Protein AF-A0A2D4EQU7-F1 (afdb_monomer)

Secondary structure (DSSP, 8-state):
-HHHHHHHHHHHHSS-SS--GGGS-SEEE-TTS-EEE--HHHHHHHHHHHHHHHHHHT--S----GGGSPPHHHHHHHHHHT----TT-SEEEESSGGG--HHHHHHHHT-SSEEEE---TT----GGGT---GGGTS--S------EEEEEEHHHHHHHHHHHHHHH---S---EEESS---SS-TT--SPPPPP-SSHHHHHHHHHHHHSSSS------------PPPP-

Solvent-accessible surface area (backbone atoms only — not comparable to full-atom values): 14237 Å² total; per-residue (Å²): 109,72,60,29,54,48,21,47,47,39,42,30,15,34,67,62,94,66,86,50,69,87,32,42,61,66,60,44,66,48,100,86,67,46,81,39,76,55,50,73,72,55,39,52,52,37,41,54,53,33,52,53,43,54,57,51,32,71,50,95,62,95,71,89,53,73,86,38,56,72,46,75,54,49,52,51,34,52,48,41,73,65,62,70,83,62,74,92,38,72,61,48,81,38,71,55,34,15,49,37,22,42,23,56,47,50,48,62,72,71,44,90,42,47,76,46,79,38,67,49,76,88,70,62,78,44,53,90,66,44,20,41,63,39,71,82,74,57,91,71,95,77,88,84,83,86,40,71,37,90,86,46,3,50,58,48,20,50,55,53,34,48,49,37,28,77,77,66,67,45,77,93,64,68,47,36,34,36,94,48,88,53,81,82,80,76,74,86,78,77,82,91,80,86,85,89,62,96,42,71,65,53,45,52,53,51,50,47,64,51,40,71,48,101,68,58,54,91,82,82,90,86,76,86,85,73,85,67,81,77,81,127

Foldseek 3Di:
DVQLVQLLLQLLLALDLARDLVSGDQWDQDPVRDTDGQDPVNSVVSRVVSVVLLVLLPDPDDDPDPSSDQDPSSVLSVVLNVLDEPQVDQEDEAEQLQQHGNSVVSSRVSYPHHYHYYHDLVPHDNVVSRRHRCVVPPDDPDDDDDQEDPPFAAVVQVVVQVCCCPVVVPDPRRRHYDHDDDDDPPPPDDDDDDDDDPDPVVVVVVQCVQQVDPDGDDDDDDDDDDPDPDDD

Nearest PDB structures (foldseek):
  4n0o-assembly3_E  TM=4.593E-01  e=1.002E+00  Equine arteritis virus Bucyrus

Organism: Micrurus corallinus (NCBI:txid54390)

Sequence (232 aa):
AKTVVQTLTAFFASADVVITMEHTPTWCKNNRGQNVLVEECEKHIIVEEAKQIWSKMKTLGPTQEMAHRMTHDGYLKLWQLQKPSLSKYDAILVDEAQDCTPAVMDIVLSQTCGVILVGDPHQQIYTFRGAVNSLMNVPHSRIFYLTQSFRFGSEIAYVGATLLDVCKKVRNKILVGNNQESDVSGVGVEGKVARLCRTNQTVFEDAVNVTGGDSPAKIHLLGVSVRRPRKG

InterPro domains:
  IPR000212 UvrD-like helicase [PTHR11070] (1-208)
  IPR014016 UvrD-like helicase, ATP-binding domain [PF00580] (82-137)
  IPR027417 P-loop containing nucleoside triphosphate hydrolase [G3DSA:3.40.50.300] (34-144)
  IPR027417 P-loop containing nucleoside triphosphate hydrolase [SSF52540] (70-172)

Mean predicted aligned error: 8.12 Å

Structure (mmCIF, N/CA/C/O backbone):
data_AF-A0A2D4EQU7-F1
#
_entry.id   AF-A0A2D4EQU7-F1
#
loop_
_atom_site.group_PDB
_atom_site.id
_atom_site.type_symbol
_atom_site.label_atom_id
_atom_site.label_alt_id
_atom_site.label_comp_id
_atom_site.label_asym_id
_atom_site.label_entity_id
_atom_site.label_seq_id
_atom_site.pdbx_PDB_ins_code
_atom_site.Cartn_x
_atom_site.Cartn_y
_atom_site.Cartn_z
_atom_site.occupancy
_atom_site.B_iso_or_equiv
_atom_site.auth_seq_id
_atom_site.auth_comp_id
_atom_site.auth_asym_id
_atom_site.auth_atom_id
_atom_site.pdbx_PDB_model_num
ATOM 1 N N . ALA A 1 1 ? 4.685 6.401 23.586 1.00 62.56 1 ALA A N 1
ATOM 2 C CA . ALA A 1 1 ? 4.559 7.338 22.437 1.00 62.56 1 ALA A CA 1
ATOM 3 C C . ALA A 1 1 ? 4.701 6.667 21.061 1.00 62.56 1 ALA A C 1
ATOM 5 O O . ALA A 1 1 ? 3.720 6.621 20.330 1.00 62.56 1 ALA A O 1
ATOM 6 N N . LYS A 1 2 ? 5.873 6.134 20.664 1.00 84.00 2 LYS A N 1
ATOM 7 C CA . LYS A 1 2 ? 6.053 5.561 19.308 1.00 84.00 2 LYS A CA 1
ATOM 8 C C . LYS A 1 2 ? 5.155 4.342 19.035 1.00 84.00 2 LYS A C 1
ATOM 10 O O . LYS A 1 2 ? 4.572 4.253 17.961 1.00 84.00 2 LYS A O 1
ATOM 15 N N . THR A 1 3 ? 5.029 3.447 20.010 1.00 89.31 3 THR A N 1
ATOM 16 C CA . THR A 1 3 ? 4.186 2.242 19.946 1.00 89.31 3 THR A CA 1
ATOM 17 C C . THR A 1 3 ? 2.699 2.578 19.834 1.00 89.31 3 THR A C 1
ATOM 19 O O . THR A 1 3 ? 1.992 1.971 19.037 1.00 89.31 3 THR A O 1
ATOM 22 N N . VAL A 1 4 ? 2.240 3.616 20.537 1.00 91.62 4 VAL A N 1
ATOM 23 C CA . VAL A 1 4 ? 0.862 4.131 20.452 1.00 91.62 4 VAL A CA 1
ATOM 24 C C . VAL A 1 4 ? 0.548 4.666 19.054 1.00 91.62 4 VAL A C 1
ATOM 26 O O . VAL A 1 4 ? -0.473 4.312 18.475 1.00 91.62 4 VAL A O 1
ATOM 29 N N . VAL A 1 5 ? 1.451 5.453 18.457 1.00 90.12 5 VAL A N 1
ATOM 30 C CA . VAL A 1 5 ? 1.279 5.947 17.077 1.00 90.12 5 VAL A CA 1
ATOM 31 C C . VAL A 1 5 ? 1.256 4.794 16.070 1.00 90.12 5 VAL A C 1
ATOM 33 O O . VAL A 1 5 ? 0.445 4.807 15.146 1.00 90.12 5 VAL A O 1
ATOM 36 N N . GLN A 1 6 ? 2.112 3.783 16.249 1.00 91.00 6 GLN A N 1
ATOM 37 C CA . GLN A 1 6 ? 2.088 2.573 15.418 1.00 91.00 6 GLN A CA 1
ATOM 38 C C . GLN A 1 6 ? 0.761 1.820 15.558 1.00 91.00 6 GLN A C 1
ATOM 40 O O . GLN A 1 6 ? 0.196 1.418 14.548 1.00 91.00 6 GLN A O 1
ATOM 45 N N . THR A 1 7 ? 0.237 1.719 16.780 1.00 94.69 7 THR A N 1
ATOM 46 C CA . THR A 1 7 ? -1.051 1.074 17.074 1.00 94.69 7 THR A CA 1
ATOM 47 C C . THR A 1 7 ? -2.211 1.812 16.408 1.00 94.69 7 THR A C 1
ATOM 49 O O . THR A 1 7 ? -3.039 1.195 15.746 1.00 94.69 7 THR A O 1
ATOM 52 N N . LEU A 1 8 ? -2.234 3.147 16.490 1.00 95.12 8 LEU A N 1
ATOM 53 C CA . LEU A 1 8 ? -3.216 3.971 15.779 1.00 95.12 8 LEU A CA 1
ATOM 54 C C . LEU A 1 8 ? -3.101 3.819 14.261 1.00 95.12 8 LEU A C 1
ATOM 56 O O . LEU A 1 8 ? -4.112 3.685 13.588 1.00 95.12 8 LEU A O 1
ATOM 60 N N . THR A 1 9 ? -1.880 3.792 13.723 1.00 93.56 9 THR A N 1
ATOM 61 C CA . THR A 1 9 ? -1.652 3.610 12.280 1.00 93.56 9 THR A CA 1
ATOM 62 C C . THR A 1 9 ? -2.161 2.246 11.808 1.00 93.56 9 THR A C 1
ATOM 64 O O . THR A 1 9 ? -2.840 2.170 10.788 1.00 93.56 9 THR A O 1
ATOM 67 N N . ALA A 1 10 ? -1.887 1.181 12.569 1.00 94.38 10 ALA A N 1
ATOM 68 C CA . ALA A 1 10 ? -2.397 -0.156 12.283 1.00 94.38 10 ALA A CA 1
ATOM 69 C C . ALA A 1 10 ? -3.932 -0.191 12.328 1.00 94.38 10 ALA A C 1
ATOM 71 O O . ALA A 1 10 ? -4.557 -0.732 11.421 1.00 94.38 10 ALA A O 1
ATOM 72 N N . PHE A 1 11 ? -4.543 0.448 13.330 1.00 96.81 11 PHE A N 1
ATOM 73 C CA . PHE A 1 11 ? -5.999 0.566 13.432 1.00 96.81 11 PHE A CA 1
ATOM 74 C C . PHE A 1 11 ? -6.620 1.376 12.287 1.00 96.81 11 PHE A C 1
ATOM 76 O O . PHE A 1 11 ? -7.666 1.006 11.762 1.00 96.81 11 PHE A O 1
ATOM 83 N N . PHE A 1 12 ? -5.989 2.471 11.859 1.00 96.19 12 PHE A N 1
ATOM 84 C CA . PHE A 1 12 ? -6.489 3.267 10.736 1.00 96.19 12 PHE A CA 1
ATOM 85 C C . PHE A 1 12 ? -6.450 2.496 9.415 1.00 96.19 12 PHE A C 1
ATOM 87 O O . PHE A 1 12 ? -7.299 2.717 8.555 1.00 96.19 12 PHE A O 1
ATOM 94 N N . ALA A 1 13 ? -5.493 1.580 9.261 1.00 94.69 13 ALA A N 1
ATOM 95 C CA . ALA A 1 13 ? -5.393 0.721 8.091 1.00 94.69 13 ALA A CA 1
ATOM 96 C C . ALA A 1 13 ? -6.311 -0.515 8.156 1.00 94.69 13 ALA A C 1
ATOM 98 O O . ALA A 1 13 ? -6.641 -1.059 7.106 1.00 94.69 13 ALA A O 1
ATOM 99 N N . SER A 1 14 ? -6.728 -0.976 9.339 1.00 95.62 14 SER A N 1
ATOM 100 C CA . SER A 1 14 ? -7.503 -2.216 9.501 1.00 95.62 14 SER A CA 1
ATOM 101 C C . SER A 1 14 ? -8.996 -2.047 9.183 1.00 95.62 14 SER A C 1
ATOM 103 O O . SER A 1 14 ? -9.522 -0.934 9.168 1.00 95.62 14 SER A O 1
ATOM 105 N N . ALA A 1 15 ? -9.709 -3.158 8.976 1.00 95.06 15 ALA A N 1
ATOM 106 C CA . ALA A 1 15 ? -11.174 -3.168 8.867 1.00 95.06 15 ALA A CA 1
ATOM 107 C C . ALA A 1 15 ? -11.880 -3.110 10.244 1.00 95.06 15 ALA A C 1
ATOM 109 O O . ALA A 1 15 ? -13.092 -2.912 10.322 1.00 95.06 15 ALA A O 1
ATOM 110 N N . ASP A 1 16 ? -11.128 -3.234 11.344 1.00 97.00 16 ASP A N 1
ATOM 111 C CA . ASP A 1 16 ? -11.674 -3.428 12.690 1.00 97.00 16 ASP A CA 1
ATOM 112 C C . ASP A 1 16 ? -12.440 -2.207 13.203 1.00 97.00 16 ASP A C 1
ATOM 114 O O . ASP A 1 16 ? -12.027 -1.063 13.029 1.00 97.00 16 ASP A O 1
ATOM 118 N N . VAL A 1 17 ? -13.539 -2.429 13.921 1.00 96.75 17 VAL A N 1
ATOM 119 C CA . VAL A 1 17 ? -14.362 -1.329 14.456 1.00 96.75 17 VAL A CA 1
ATOM 120 C C . VAL A 1 17 ? -13.791 -0.687 15.725 1.00 96.75 17 VAL A C 1
ATOM 122 O O . VAL A 1 17 ? -14.152 0.437 16.076 1.00 96.75 17 VAL A O 1
ATOM 125 N N . VAL A 1 18 ? -12.893 -1.388 16.421 1.00 96.88 18 VAL A N 1
ATOM 126 C CA . VAL A 1 18 ? -12.294 -0.966 17.694 1.00 96.88 18 VAL A CA 1
ATOM 127 C C . VAL A 1 18 ? -10.794 -1.242 17.715 1.00 96.88 18 VAL A C 1
ATOM 129 O O . VAL A 1 18 ? -10.306 -2.142 17.038 1.00 96.88 18 VAL A O 1
ATOM 132 N N . ILE A 1 19 ? -10.061 -0.477 18.526 1.00 97.50 19 ILE A N 1
ATOM 133 C CA . ILE A 1 19 ? -8.633 -0.709 18.764 1.00 97.50 19 ILE A CA 1
ATOM 134 C C . ILE A 1 19 ? -8.488 -1.915 19.696 1.00 97.50 19 ILE A C 1
ATOM 136 O O . ILE A 1 19 ? -9.038 -1.929 20.800 1.00 97.50 19 ILE A O 1
ATOM 140 N N . THR A 1 20 ? -7.724 -2.900 19.241 1.00 95.88 20 THR A N 1
ATOM 141 C CA . THR A 1 20 ? -7.448 -4.173 19.923 1.00 95.88 20 THR A CA 1
ATOM 142 C C . THR A 1 20 ? -5.944 -4.418 20.065 1.00 95.88 20 THR A C 1
ATOM 144 O O . THR A 1 20 ? -5.126 -3.705 19.482 1.00 95.88 20 THR A O 1
ATOM 147 N N . MET A 1 21 ? -5.583 -5.464 20.808 1.00 94.19 21 MET A N 1
ATOM 148 C CA . MET A 1 21 ? -4.196 -5.883 21.043 1.00 94.19 21 MET A CA 1
ATOM 149 C C . MET A 1 21 ? -3.471 -6.304 19.761 1.00 94.19 21 MET A C 1
ATOM 151 O O . MET A 1 21 ? -2.267 -6.088 19.652 1.00 94.19 21 MET A O 1
ATOM 155 N N . GLU A 1 22 ? -4.199 -6.807 18.763 1.00 93.94 22 GLU A N 1
ATOM 156 C CA . GLU A 1 22 ? -3.662 -7.174 17.442 1.00 93.94 22 GLU A CA 1
ATOM 157 C C . GLU A 1 22 ? -3.077 -5.976 16.681 1.00 93.94 22 GLU A C 1
ATOM 159 O O . GLU A 1 22 ? -2.217 -6.128 15.817 1.00 93.94 22 GLU A O 1
ATOM 164 N N . HIS A 1 23 ? -3.499 -4.756 17.023 1.00 95.19 23 HIS A N 1
ATOM 165 C CA . HIS A 1 23 ? -2.953 -3.540 16.425 1.00 95.19 23 HIS A CA 1
ATOM 166 C C . HIS A 1 23 ? -1.605 -3.132 17.030 1.00 95.19 23 HIS A C 1
ATOM 168 O O . HIS A 1 23 ? -0.919 -2.266 16.483 1.00 95.19 23 HIS A O 1
ATOM 174 N N . THR A 1 24 ? -1.224 -3.704 18.174 1.00 94.19 24 THR A N 1
ATOM 175 C CA . THR A 1 24 ? 0.032 -3.359 18.843 1.00 94.19 24 THR A CA 1
ATOM 176 C C . THR A 1 24 ? 1.223 -4.041 18.163 1.00 94.19 24 THR A C 1
ATOM 178 O O . THR A 1 24 ? 1.117 -5.175 17.694 1.00 94.19 24 THR A O 1
ATOM 181 N N . PRO A 1 25 ? 2.392 -3.382 18.088 1.00 91.19 25 PRO A N 1
ATOM 182 C CA . PRO A 1 25 ? 3.578 -4.017 17.532 1.00 91.19 25 PRO A CA 1
ATOM 183 C C . PRO A 1 25 ? 4.060 -5.151 18.445 1.00 91.19 25 PRO A C 1
ATOM 185 O O . PRO A 1 25 ? 4.174 -4.971 19.652 1.00 91.19 25 PRO A O 1
ATOM 188 N N . THR A 1 26 ? 4.444 -6.290 17.867 1.00 89.38 26 THR A N 1
ATOM 189 C CA . THR A 1 26 ? 5.066 -7.396 18.621 1.00 89.38 26 THR A CA 1
ATOM 190 C C . THR A 1 26 ? 6.429 -7.005 19.198 1.00 89.38 26 THR A C 1
ATOM 192 O O . THR A 1 26 ? 6.797 -7.446 20.280 1.00 89.38 26 THR A O 1
ATOM 195 N N . TRP A 1 27 ? 7.174 -6.157 18.482 1.00 87.69 27 TRP A N 1
ATOM 196 C CA . TRP A 1 27 ? 8.520 -5.724 18.853 1.00 87.69 27 TRP A CA 1
ATOM 197 C C . TRP A 1 27 ? 8.611 -4.202 18.873 1.00 87.69 27 TRP A C 1
ATOM 199 O O . TRP A 1 27 ? 8.189 -3.530 17.927 1.00 87.69 27 TRP A O 1
ATOM 209 N N . CYS A 1 28 ? 9.238 -3.646 19.906 1.00 87.44 28 CYS A N 1
ATOM 210 C CA . CYS A 1 28 ? 9.518 -2.219 20.003 1.00 87.44 28 CYS A CA 1
ATOM 211 C C . CYS A 1 28 ? 11.014 -1.969 20.241 1.00 87.44 28 CYS A C 1
ATOM 213 O O . CYS A 1 28 ? 11.769 -2.874 20.583 1.00 87.44 28 CYS A O 1
ATOM 215 N N . LYS A 1 29 ? 11.471 -0.731 20.015 1.00 84.31 29 LYS A N 1
ATOM 216 C CA . LYS A 1 29 ? 12.842 -0.335 20.366 1.00 84.31 29 LYS A CA 1
ATOM 217 C C . LYS A 1 29 ? 12.852 0.273 21.758 1.00 84.31 29 LYS A C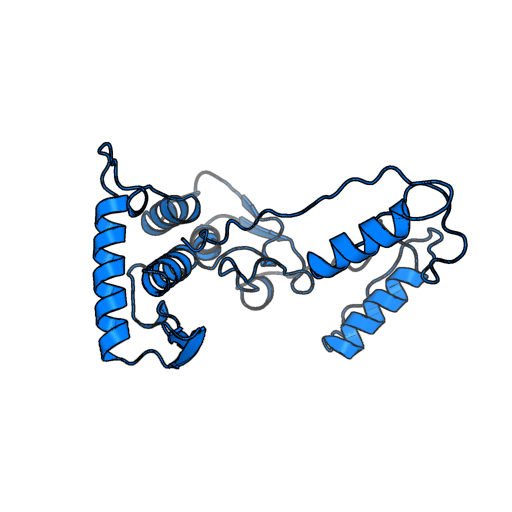 1
ATOM 219 O O . LYS A 1 29 ? 12.181 1.284 21.959 1.00 84.31 29 LYS A O 1
ATOM 224 N N . ASN A 1 30 ? 13.647 -0.291 22.662 1.00 82.19 30 ASN A N 1
ATOM 225 C CA . ASN A 1 30 ? 13.863 0.279 23.990 1.00 82.19 30 ASN A CA 1
ATOM 226 C C . ASN A 1 30 ? 14.724 1.562 23.924 1.00 82.19 30 ASN A C 1
ATOM 228 O O . ASN A 1 30 ? 15.219 1.953 22.862 1.00 82.19 30 ASN A O 1
ATOM 232 N N . ASN A 1 31 ? 14.961 2.199 25.074 1.00 82.50 31 ASN A N 1
ATOM 233 C CA . ASN A 1 31 ? 15.767 3.428 25.174 1.00 82.50 31 ASN A CA 1
ATOM 234 C C . ASN A 1 31 ? 17.228 3.253 24.717 1.00 82.50 31 ASN A C 1
ATOM 236 O O . ASN A 1 31 ? 17.894 4.231 24.395 1.00 82.50 31 ASN A O 1
ATOM 240 N N . ARG A 1 32 ? 17.721 2.011 24.644 1.00 82.56 32 ARG A N 1
ATOM 241 C CA . ARG A 1 32 ? 19.053 1.654 24.127 1.00 82.56 32 ARG A CA 1
ATOM 242 C C . ARG A 1 32 ? 19.029 1.315 22.630 1.00 82.56 32 ARG A C 1
ATOM 244 O O . ARG A 1 32 ? 20.043 0.919 22.068 1.00 82.56 32 ARG A O 1
ATOM 251 N N . GLY A 1 33 ? 17.876 1.453 21.970 1.00 82.19 33 GLY A N 1
ATOM 252 C CA . GLY A 1 33 ? 17.684 1.173 20.548 1.00 82.19 33 GLY A CA 1
ATOM 253 C C . GLY A 1 33 ? 17.594 -0.312 20.186 1.00 82.19 33 GLY A C 1
ATOM 254 O O . GLY A 1 33 ? 17.527 -0.622 18.993 1.00 82.19 33 GLY A O 1
ATOM 255 N N . GLN A 1 34 ? 17.575 -1.205 21.179 1.00 85.12 34 GLN A N 1
ATOM 256 C CA . GLN A 1 34 ? 17.479 -2.653 20.998 1.00 85.12 34 GLN A CA 1
ATOM 257 C C . GLN A 1 34 ? 16.022 -3.060 20.771 1.00 85.12 34 GLN A C 1
ATOM 259 O O . GLN A 1 34 ? 15.125 -2.499 21.401 1.00 85.12 34 GLN A O 1
ATOM 264 N N . ASN A 1 35 ? 15.795 -4.030 19.883 1.00 86.31 35 ASN A N 1
ATOM 265 C CA . ASN A 1 35 ? 14.468 -4.606 19.686 1.00 86.31 35 ASN A CA 1
ATOM 266 C C . ASN A 1 35 ? 14.137 -5.522 20.869 1.00 86.31 35 ASN A C 1
ATOM 268 O O . ASN A 1 35 ? 14.872 -6.470 21.133 1.00 86.31 35 ASN A O 1
ATOM 272 N N . VAL A 1 36 ? 13.039 -5.232 21.555 1.00 89.81 36 VAL A N 1
ATOM 273 C CA . VAL A 1 36 ? 12.505 -6.018 22.670 1.00 89.81 36 VAL A CA 1
ATOM 274 C C . VAL A 1 36 ? 11.063 -6.409 22.367 1.00 89.81 36 VAL A C 1
ATOM 276 O O . VAL A 1 36 ? 10.376 -5.706 21.619 1.00 89.81 36 VAL A O 1
ATOM 279 N N . LEU A 1 37 ? 10.637 -7.555 22.895 1.00 91.25 37 LEU A N 1
ATOM 280 C CA . LEU A 1 37 ? 9.254 -8.006 22.795 1.00 91.25 37 LEU A CA 1
ATOM 281 C C . LEU A 1 37 ? 8.366 -7.072 23.625 1.00 91.25 37 LEU A C 1
ATOM 283 O O . LEU A 1 37 ? 8.766 -6.657 24.711 1.00 91.25 37 LEU A O 1
ATOM 287 N N . VAL A 1 38 ? 7.186 -6.736 23.108 1.00 89.19 38 VAL A N 1
ATOM 288 C CA . VAL A 1 38 ? 6.183 -5.981 23.866 1.00 89.19 38 VAL A CA 1
ATOM 289 C C . VAL A 1 38 ? 5.364 -6.964 24.694 1.00 89.19 38 VAL A C 1
ATOM 291 O O . VAL A 1 38 ? 4.647 -7.803 24.143 1.00 89.19 38 VAL A O 1
ATOM 294 N N . GLU A 1 39 ? 5.489 -6.855 26.013 1.00 91.62 39 GLU A N 1
ATOM 295 C CA . GLU A 1 39 ? 4.776 -7.691 26.980 1.00 91.62 39 GLU A CA 1
ATOM 296 C C . GLU A 1 39 ? 3.257 -7.460 26.910 1.00 91.62 39 GLU A C 1
ATOM 298 O O . GLU A 1 39 ? 2.787 -6.364 26.594 1.00 91.62 39 GLU A O 1
ATOM 303 N N . GLU A 1 40 ? 2.461 -8.472 27.263 1.00 90.75 40 GLU A N 1
ATOM 304 C CA . GLU A 1 40 ? 0.991 -8.383 27.221 1.00 90.75 40 GLU A CA 1
ATOM 305 C C . GLU A 1 40 ? 0.429 -7.255 28.101 1.00 90.75 40 GLU A C 1
ATOM 307 O O . GLU A 1 40 ? -0.513 -6.561 27.711 1.00 90.75 40 GLU A O 1
ATOM 312 N N . CYS A 1 41 ? 1.020 -7.015 29.273 1.00 90.69 41 CYS A N 1
ATOM 313 C CA . CYS A 1 41 ? 0.618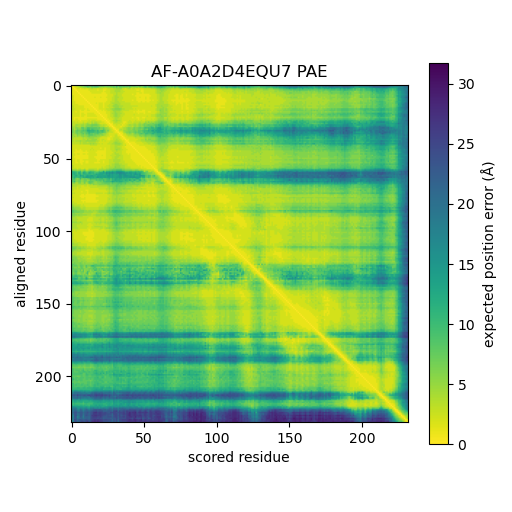 -5.902 30.134 1.00 90.69 41 CYS A CA 1
ATOM 314 C C . CYS A 1 41 ? 0.911 -4.536 29.490 1.00 90.69 41 CYS A C 1
ATOM 316 O O . CYS A 1 41 ? 0.102 -3.615 29.596 1.00 90.69 41 CYS A O 1
ATOM 318 N N . GLU A 1 42 ? 2.029 -4.407 28.772 1.00 91.31 42 GLU A N 1
ATOM 319 C CA . GLU A 1 42 ? 2.403 -3.178 28.071 1.00 91.31 42 GLU A CA 1
ATOM 320 C C . GLU A 1 42 ? 1.472 -2.923 26.884 1.00 91.31 42 GLU A C 1
ATOM 322 O O . GLU A 1 42 ? 1.004 -1.800 26.691 1.00 91.31 42 GLU A O 1
ATOM 327 N N . LYS A 1 43 ? 1.129 -3.969 26.124 1.00 93.44 43 LYS A N 1
ATOM 328 C CA . LYS A 1 43 ? 0.146 -3.873 25.040 1.00 93.44 43 LYS A CA 1
ATOM 329 C C . LYS A 1 43 ? -1.208 -3.346 25.536 1.00 93.44 43 LYS A C 1
ATOM 331 O O . LYS A 1 43 ? -1.788 -2.491 24.868 1.00 93.44 43 LYS A O 1
ATOM 336 N N . HIS A 1 44 ? -1.679 -3.772 26.715 1.00 94.12 44 HIS A N 1
ATOM 337 C CA . HIS A 1 44 ? -2.923 -3.255 27.305 1.00 94.12 44 HIS A CA 1
ATOM 338 C C . HIS A 1 44 ? -2.844 -1.744 27.552 1.00 94.12 44 HIS A C 1
ATOM 340 O O . HIS A 1 44 ? -3.749 -1.007 27.162 1.00 94.12 44 HIS A O 1
ATOM 346 N N . ILE A 1 45 ? -1.739 -1.267 28.135 1.00 93.75 45 ILE A N 1
ATOM 347 C CA . ILE A 1 45 ? -1.509 0.167 28.367 1.00 93.75 45 ILE A CA 1
ATOM 348 C C . ILE A 1 45 ? -1.496 0.926 27.033 1.00 93.75 45 ILE A C 1
ATOM 350 O O . ILE A 1 45 ? -2.164 1.950 26.894 1.00 93.75 45 ILE A O 1
ATOM 354 N N . ILE A 1 46 ? -0.794 0.398 26.024 1.00 94.81 46 ILE A N 1
ATOM 355 C CA . ILE A 1 46 ? -0.707 1.001 24.687 1.00 94.81 46 ILE A CA 1
ATOM 356 C C . ILE A 1 46 ? 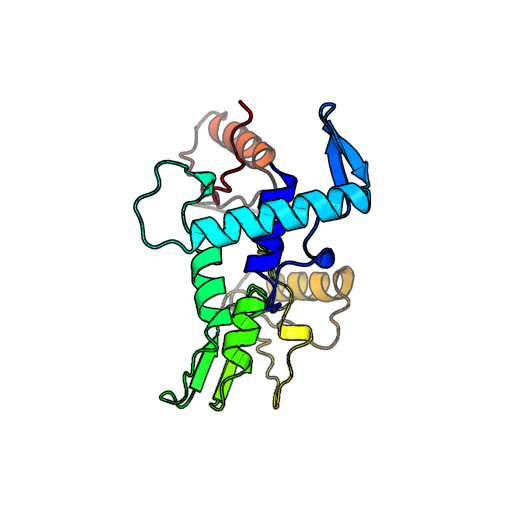-2.092 1.129 24.039 1.00 94.81 46 ILE A C 1
ATOM 358 O O . ILE A 1 46 ? -2.393 2.167 23.447 1.00 94.81 46 ILE A O 1
ATOM 362 N N . VAL A 1 47 ? -2.929 0.093 24.134 1.00 96.50 47 VAL A N 1
ATOM 363 C CA . VAL A 1 47 ? -4.290 0.103 23.580 1.00 96.50 47 VAL A CA 1
ATOM 364 C C . VAL A 1 47 ? -5.157 1.147 24.276 1.00 96.50 47 VAL A C 1
ATOM 366 O O . VAL A 1 47 ? -5.852 1.902 23.594 1.00 96.50 47 VAL A O 1
ATOM 369 N N . GLU A 1 48 ? -5.107 1.236 25.605 1.00 96.62 48 GLU A N 1
ATOM 370 C CA . GLU A 1 48 ? -5.890 2.226 26.349 1.00 96.62 48 GLU A CA 1
ATOM 371 C C . GLU A 1 48 ? -5.440 3.662 26.044 1.00 96.62 48 GLU A C 1
ATOM 373 O O . GLU A 1 48 ? -6.277 4.523 25.760 1.00 96.62 48 GLU A O 1
ATOM 378 N N . GLU A 1 49 ? -4.131 3.920 25.970 1.00 95.00 49 GLU A N 1
ATOM 379 C CA . GLU A 1 49 ? -3.606 5.215 25.518 1.00 95.00 49 GLU A CA 1
ATOM 380 C C . GLU A 1 49 ? -4.046 5.541 24.080 1.00 95.00 49 GLU A C 1
ATOM 382 O O . GLU A 1 49 ? -4.490 6.657 23.794 1.00 95.00 49 GLU A O 1
ATOM 387 N N . ALA A 1 50 ? -3.980 4.568 23.164 1.00 95.88 50 ALA A N 1
ATOM 388 C CA . ALA A 1 50 ? -4.414 4.745 21.780 1.00 95.88 50 ALA A CA 1
ATOM 389 C C . ALA A 1 50 ? -5.912 5.077 21.692 1.00 95.88 50 ALA A C 1
ATOM 391 O O . ALA A 1 50 ? -6.294 5.992 20.962 1.00 95.88 50 ALA A O 1
ATOM 392 N N . LYS A 1 51 ? -6.766 4.397 22.468 1.00 96.38 51 LYS A N 1
ATOM 393 C CA . LYS A 1 51 ? -8.207 4.694 22.551 1.00 96.38 51 LYS A CA 1
ATOM 394 C C . LYS A 1 51 ? -8.473 6.105 23.060 1.00 96.38 51 LYS A C 1
ATOM 396 O O . LYS A 1 51 ? -9.324 6.796 22.496 1.00 96.38 51 LYS A O 1
ATOM 401 N N . GLN A 1 52 ? -7.740 6.558 24.077 1.00 94.50 52 GLN A N 1
ATOM 402 C CA . GLN A 1 52 ? -7.869 7.922 24.593 1.00 94.50 52 GLN A CA 1
ATOM 403 C C . GLN A 1 52 ? -7.498 8.962 23.532 1.00 94.50 52 GLN A C 1
ATOM 405 O O . GLN A 1 52 ? -8.263 9.902 23.303 1.00 94.50 52 GLN A O 1
ATOM 410 N N . ILE A 1 53 ? -6.367 8.777 22.842 1.00 93.56 53 ILE A N 1
ATOM 411 C CA . ILE A 1 53 ? -5.947 9.668 21.752 1.00 93.56 53 ILE A CA 1
ATOM 412 C C . ILE A 1 53 ? -6.985 9.658 20.631 1.00 93.56 53 ILE A C 1
ATOM 414 O O . ILE A 1 53 ? -7.421 10.723 20.203 1.00 93.56 53 ILE A O 1
ATOM 418 N N . TRP A 1 54 ? -7.445 8.481 20.201 1.00 95.25 54 TRP A N 1
ATOM 419 C CA . TRP A 1 54 ? -8.473 8.360 19.170 1.00 95.25 54 TRP A CA 1
ATOM 420 C C . TRP A 1 54 ? -9.770 9.077 19.552 1.00 95.25 54 TRP A C 1
ATOM 422 O O . TRP A 1 54 ? -10.371 9.768 18.732 1.00 95.25 54 TRP A O 1
ATOM 432 N N . SER A 1 55 ? -10.194 8.963 20.813 1.00 93.38 55 SER A N 1
ATOM 433 C CA . SER A 1 55 ? -11.356 9.690 21.319 1.00 93.38 55 SER A CA 1
ATOM 434 C C . SER A 1 55 ? -11.169 11.201 21.211 1.00 93.38 55 SER A C 1
ATOM 436 O O . SER A 1 55 ? -12.071 11.887 20.740 1.00 93.38 55 SER A O 1
ATOM 438 N N . LYS A 1 56 ? -9.993 11.715 21.589 1.00 91.62 56 LYS A N 1
ATOM 439 C CA . LYS A 1 56 ? -9.671 13.145 21.496 1.00 91.62 56 LYS A CA 1
ATOM 440 C C . LYS A 1 56 ? -9.555 13.632 20.050 1.00 91.62 56 LYS A C 1
ATOM 442 O O . LYS A 1 56 ? -10.003 14.734 19.759 1.00 91.62 56 LYS A O 1
ATOM 447 N N . MET A 1 57 ? -9.015 12.813 19.143 1.00 91.81 57 MET A N 1
ATOM 448 C CA . MET A 1 57 ? -8.905 13.139 17.713 1.00 91.81 57 MET A CA 1
ATOM 449 C C . MET A 1 57 ? -10.267 13.384 17.056 1.00 91.81 57 MET A C 1
ATOM 451 O O . MET A 1 57 ? -10.364 14.178 16.125 1.00 91.81 57 MET A O 1
ATOM 455 N N . LYS A 1 58 ? -11.321 12.712 17.530 1.00 90.25 58 LYS A N 1
ATOM 456 C CA . LYS A 1 58 ? -12.689 12.848 17.005 1.00 90.25 58 LYS A CA 1
ATOM 457 C C . LYS A 1 58 ? -13.406 14.124 17.447 1.00 90.25 58 LYS A C 1
ATOM 459 O O . LYS A 1 58 ? -14.458 14.442 16.897 1.00 90.25 58 LYS A O 1
ATOM 464 N N . THR A 1 59 ? -12.890 14.834 18.446 1.00 88.19 59 THR A N 1
ATOM 465 C CA . THR A 1 59 ? -13.534 16.039 18.972 1.00 88.19 59 THR A CA 1
ATOM 466 C C . THR A 1 59 ? -13.426 17.180 17.959 1.00 88.19 59 THR A C 1
ATOM 468 O O . THR A 1 59 ? -12.331 17.550 17.553 1.00 88.19 59 THR A O 1
ATOM 471 N N . LEU A 1 60 ? -14.557 17.788 17.584 1.00 79.00 60 LEU A N 1
ATOM 472 C CA . LEU A 1 60 ? -14.641 18.861 16.575 1.00 79.00 60 LEU A CA 1
ATOM 473 C C . LEU A 1 60 ? -14.153 20.246 17.066 1.00 79.00 60 LEU A C 1
ATOM 475 O O . LEU A 1 60 ? -14.417 21.262 16.429 1.00 79.00 60 LEU A O 1
ATOM 479 N N . GLY A 1 61 ? -13.455 20.306 18.204 1.00 77.00 61 GLY A N 1
ATOM 480 C CA . GLY A 1 61 ? -12.950 21.544 18.802 1.00 77.00 61 GLY A CA 1
ATOM 481 C C . GLY A 1 61 ? -11.503 21.863 18.401 1.00 77.00 61 GLY A C 1
ATOM 482 O O . GLY A 1 61 ? -10.750 20.961 18.027 1.00 77.00 61 GLY A O 1
ATOM 483 N N . PRO A 1 62 ? -11.069 23.133 18.502 1.00 72.25 62 PRO A N 1
ATOM 484 C CA . PRO A 1 62 ? -9.674 23.492 18.284 1.00 72.25 62 PRO A CA 1
ATOM 485 C C . PRO A 1 62 ? -8.779 22.777 19.304 1.00 72.25 62 PRO A C 1
ATOM 487 O O . PRO A 1 62 ? -8.984 22.883 20.511 1.00 72.25 62 PRO A O 1
ATOM 490 N N . THR A 1 63 ? -7.762 22.066 18.817 1.00 75.94 63 THR A N 1
ATOM 491 C CA . THR A 1 63 ? -6.740 21.435 19.660 1.00 75.94 63 THR A CA 1
ATOM 492 C C . THR A 1 63 ? -5.378 22.071 19.414 1.00 75.94 63 THR A C 1
ATOM 494 O O . THR A 1 63 ? -4.929 22.206 18.271 1.00 75.94 63 THR A O 1
ATOM 497 N N . GLN A 1 64 ? -4.702 22.462 20.493 1.00 75.25 64 GLN A N 1
ATOM 498 C CA . GLN A 1 64 ? -3.311 22.915 20.420 1.00 75.25 64 GLN A CA 1
ATOM 499 C C . GLN A 1 64 ? -2.323 21.742 20.450 1.00 75.25 64 GLN A C 1
ATOM 501 O O . GLN A 1 64 ? -1.188 21.875 19.994 1.00 75.25 64 GLN A O 1
ATOM 506 N N . GLU A 1 65 ? -2.762 20.564 20.899 1.00 78.50 65 GLU A N 1
ATOM 507 C CA . GLU A 1 65 ? -1.925 19.373 20.957 1.00 78.50 65 GLU A CA 1
ATOM 508 C C . GLU A 1 65 ? -1.860 18.679 19.596 1.00 78.50 65 GLU A C 1
ATOM 510 O O . GLU A 1 65 ? -2.841 18.125 19.094 1.00 78.50 65 GLU A O 1
ATOM 515 N N . MET A 1 66 ? -0.665 18.665 19.000 1.00 74.31 66 MET A N 1
ATOM 516 C CA . MET A 1 66 ? -0.435 18.048 17.692 1.00 74.31 66 MET A CA 1
ATOM 517 C C . MET A 1 66 ? -0.791 16.553 17.667 1.00 74.31 66 MET A C 1
ATOM 519 O O . MET A 1 66 ? -1.246 16.063 16.637 1.00 74.31 66 MET A O 1
ATOM 523 N N . ALA A 1 67 ? -0.640 15.848 18.795 1.00 74.50 67 ALA A N 1
ATOM 524 C CA . ALA A 1 67 ? -0.986 14.432 18.937 1.00 74.50 67 ALA A CA 1
ATOM 525 C C . ALA A 1 67 ? -2.490 14.141 18.775 1.00 74.50 67 ALA A C 1
ATOM 527 O O . ALA A 1 67 ? -2.860 13.011 18.475 1.00 74.50 67 ALA A O 1
ATOM 528 N N . HIS A 1 68 ? -3.351 15.148 18.944 1.00 83.94 68 HIS A N 1
ATOM 529 C CA . HIS A 1 68 ? -4.805 15.016 18.818 1.00 83.94 68 HIS A CA 1
ATOM 530 C C . HIS A 1 68 ? -5.333 15.515 17.470 1.00 83.94 68 HIS A C 1
ATOM 532 O O . HIS A 1 68 ? -6.542 15.555 17.261 1.00 83.94 68 HIS A O 1
ATOM 538 N N . ARG A 1 69 ? -4.460 15.926 16.544 1.00 85.56 69 ARG A N 1
ATOM 539 C CA . ARG A 1 69 ? -4.898 16.369 15.218 1.00 85.56 69 ARG A CA 1
ATOM 540 C C . ARG A 1 69 ? -5.309 15.173 14.373 1.00 85.56 69 ARG A C 1
ATOM 542 O O . ARG A 1 69 ? -4.572 14.193 14.284 1.00 85.56 69 ARG A O 1
ATOM 549 N N . MET A 1 70 ? -6.454 15.289 13.709 1.00 90.81 70 MET A N 1
ATOM 550 C CA . MET A 1 70 ? -6.911 14.284 12.758 1.00 90.81 70 MET A CA 1
ATOM 551 C C . MET A 1 70 ? -5.917 14.140 11.597 1.00 90.81 70 MET A C 1
ATOM 553 O O . MET A 1 70 ? -5.482 15.132 11.011 1.00 90.81 70 MET A O 1
ATOM 557 N N . THR A 1 71 ? -5.558 12.900 11.269 1.00 91.12 71 THR A N 1
ATOM 558 C CA . THR A 1 71 ? -4.682 12.565 10.138 1.00 91.12 71 THR A CA 1
ATOM 559 C C . THR A 1 71 ? -5.505 12.159 8.917 1.00 91.12 71 THR A C 1
ATOM 561 O O . THR A 1 71 ? -6.709 11.920 9.028 1.00 91.12 71 THR A O 1
ATOM 564 N N . HIS A 1 72 ? -4.852 12.036 7.754 1.00 90.19 72 HIS A N 1
ATOM 565 C CA . HIS A 1 72 ? -5.520 11.552 6.544 1.00 90.19 72 HIS A CA 1
ATOM 566 C C . HIS A 1 72 ? -6.098 10.145 6.706 1.00 90.19 72 HIS A C 1
ATOM 568 O O . HIS A 1 72 ? -7.269 9.911 6.416 1.00 90.19 72 HIS A O 1
ATOM 574 N N . ASP A 1 73 ? -5.297 9.234 7.254 1.00 92.06 73 ASP A N 1
ATOM 575 C CA . ASP A 1 73 ? -5.741 7.868 7.526 1.00 92.06 73 ASP A CA 1
ATOM 576 C C . ASP A 1 73 ? -6.803 7.839 8.644 1.00 92.06 73 ASP A C 1
ATOM 578 O O . ASP A 1 73 ? -7.723 7.027 8.612 1.00 92.06 73 ASP A O 1
ATOM 582 N N . GLY A 1 74 ? -6.735 8.769 9.605 1.00 94.06 74 GLY A N 1
ATOM 583 C CA . GLY A 1 74 ? -7.698 8.874 10.699 1.00 94.06 74 GLY A CA 1
ATOM 584 C C . GLY A 1 74 ? -9.105 9.269 10.241 1.00 94.06 74 GLY A C 1
ATOM 585 O O . GLY A 1 74 ? -10.074 8.628 10.646 1.00 94.06 74 GLY A O 1
ATOM 586 N N . TYR A 1 75 ? -9.261 10.280 9.375 1.00 93.06 75 TYR A N 1
ATOM 587 C CA . TYR A 1 75 ? -10.604 10.612 8.878 1.00 93.06 75 TYR A CA 1
ATOM 588 C C . TYR A 1 75 ? -11.116 9.549 7.904 1.00 93.06 75 TYR A C 1
ATOM 590 O O . TYR A 1 75 ? -12.319 9.302 7.855 1.00 93.06 75 TYR A O 1
ATOM 598 N N . LEU A 1 76 ? -10.224 8.893 7.153 1.00 95.50 76 LEU A N 1
ATOM 599 C CA . LEU A 1 76 ? -10.593 7.770 6.296 1.00 95.50 76 LEU A CA 1
ATOM 600 C C . LEU A 1 76 ? -11.131 6.610 7.141 1.00 95.50 76 LEU A C 1
ATOM 602 O O . LEU A 1 76 ? -12.161 6.030 6.804 1.00 95.50 76 LEU A O 1
ATOM 606 N N . LYS A 1 77 ? -10.502 6.344 8.293 1.00 97.06 77 LYS A N 1
ATOM 607 C CA . LYS A 1 77 ? -11.013 5.401 9.286 1.00 97.06 77 LYS A CA 1
ATOM 608 C C . LYS A 1 77 ? -12.380 5.823 9.823 1.00 97.06 77 LYS A C 1
ATOM 610 O O . LYS A 1 77 ? -13.260 4.979 9.928 1.00 97.06 77 LYS A O 1
ATOM 615 N N . LEU A 1 78 ? -12.606 7.109 10.118 1.00 96.06 78 LEU A N 1
ATOM 616 C CA . LEU A 1 78 ? -13.945 7.585 10.505 1.00 96.06 78 LEU A CA 1
ATOM 617 C C . LEU A 1 78 ? -14.986 7.310 9.429 1.00 96.06 78 LEU A C 1
ATOM 619 O O . LEU A 1 78 ? -16.083 6.867 9.755 1.00 96.06 78 LEU A O 1
ATOM 623 N N . TRP A 1 79 ? -14.640 7.554 8.167 1.00 96.50 79 TRP A N 1
ATOM 624 C CA . TRP A 1 79 ? -15.533 7.278 7.054 1.00 96.50 79 TRP A CA 1
ATOM 625 C C . TRP A 1 79 ? -15.838 5.783 6.945 1.00 96.50 79 TRP A C 1
ATOM 627 O O . TRP A 1 79 ? -17.006 5.430 6.858 1.00 96.50 79 TRP A O 1
ATOM 637 N N . GLN A 1 80 ? -14.837 4.903 7.075 1.00 97.75 80 GLN A N 1
ATOM 638 C CA . GLN A 1 80 ? -15.050 3.450 7.131 1.00 97.75 80 GLN A CA 1
ATOM 639 C C . GLN A 1 80 ? -16.007 3.051 8.262 1.00 97.75 80 GLN A C 1
ATOM 641 O O . GLN A 1 80 ? -16.977 2.332 8.031 1.00 97.75 80 GLN A O 1
ATOM 646 N N . LEU A 1 81 ? -15.796 3.577 9.472 1.00 97.12 81 LEU A N 1
ATOM 647 C CA . LEU A 1 81 ? -16.643 3.285 10.633 1.00 97.12 81 LEU A CA 1
ATOM 648 C C . LEU A 1 81 ? -18.091 3.778 10.474 1.00 97.12 81 LEU A C 1
ATOM 650 O O . LEU A 1 81 ? -18.991 3.212 11.093 1.00 97.12 81 LEU A O 1
ATOM 654 N N . GLN A 1 82 ? -18.333 4.803 9.651 1.00 96.69 82 GLN A N 1
ATOM 655 C CA . GLN A 1 82 ? -19.685 5.272 9.323 1.00 96.69 82 GLN A CA 1
ATOM 656 C C . GLN A 1 82 ? -20.452 4.307 8.410 1.00 96.69 82 GLN A C 1
ATOM 658 O O . GLN A 1 82 ? -21.655 4.494 8.243 1.00 96.69 82 GLN A O 1
ATOM 663 N N . LYS A 1 83 ? -19.788 3.287 7.843 1.00 96.12 83 LYS A N 1
ATOM 664 C CA . LYS A 1 83 ? -20.364 2.327 6.888 1.00 96.12 83 LYS A CA 1
ATOM 665 C C . LYS A 1 83 ? -21.081 3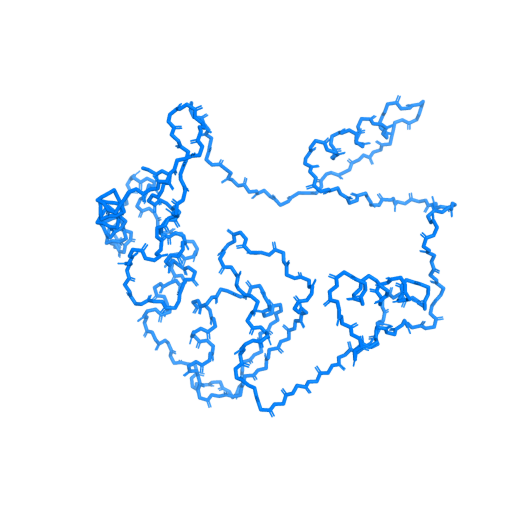.046 5.739 1.00 96.12 83 LYS A C 1
ATOM 667 O O . LYS A 1 83 ? -22.307 2.986 5.626 1.00 96.12 83 LYS A O 1
ATOM 672 N N . PRO A 1 84 ? -20.331 3.792 4.914 1.00 95.88 84 PRO A N 1
ATOM 673 C CA . PRO A 1 84 ? -20.922 4.671 3.927 1.00 95.88 84 PRO A CA 1
ATOM 674 C C . PRO A 1 84 ? -21.641 3.847 2.860 1.00 95.88 84 PRO A C 1
ATOM 676 O O . PRO A 1 84 ? -21.154 2.800 2.435 1.00 95.88 84 PRO A O 1
ATOM 679 N N . SER A 1 85 ? -22.788 4.348 2.402 1.00 95.00 85 SER A N 1
ATOM 680 C CA . SER A 1 85 ? -23.491 3.776 1.257 1.00 95.00 85 SER A CA 1
ATOM 681 C C . SER A 1 85 ? -23.156 4.563 -0.004 1.00 95.00 85 SER A C 1
ATOM 683 O O . SER A 1 85 ? -23.438 5.758 -0.110 1.00 95.00 85 SER A O 1
ATOM 685 N N . LEU A 1 86 ? -22.579 3.868 -0.976 1.00 94.31 86 LEU A N 1
ATOM 686 C CA . LEU A 1 86 ? -22.298 4.345 -2.327 1.00 94.31 86 LEU A CA 1
ATOM 687 C C . LEU A 1 86 ? -23.329 3.806 -3.332 1.00 94.31 86 LEU A C 1
ATOM 689 O O . LEU A 1 86 ? -23.077 3.789 -4.530 1.00 94.31 86 LEU A O 1
ATOM 693 N N . SER A 1 87 ? -24.517 3.422 -2.849 1.00 90.94 87 SER A N 1
ATOM 694 C CA . SER A 1 87 ? -25.622 2.844 -3.635 1.00 90.94 87 SER A CA 1
ATOM 695 C C . SER A 1 87 ? -26.130 3.719 -4.785 1.00 90.94 87 SER A C 1
ATOM 697 O O . SER A 1 87 ? -26.779 3.215 -5.693 1.00 90.94 87 SER A O 1
ATOM 699 N N . LYS A 1 88 ? -25.822 5.020 -4.775 1.00 95.19 88 LYS A N 1
ATOM 700 C CA . LYS A 1 88 ? -26.135 5.945 -5.875 1.00 95.19 88 LYS A CA 1
ATOM 701 C C . LYS A 1 88 ? -25.275 5.742 -7.131 1.00 95.19 88 LYS A C 1
ATOM 703 O O . LYS A 1 88 ? -25.527 6.406 -8.130 1.00 95.19 88 LYS A O 1
ATOM 708 N N . TYR A 1 89 ? -24.229 4.923 -7.057 1.00 96.38 89 TYR A N 1
ATOM 709 C CA . TYR A 1 89 ? -23.339 4.623 -8.173 1.00 96.38 89 TYR A CA 1
ATOM 710 C C . TYR A 1 89 ? -23.572 3.198 -8.663 1.00 96.38 89 TYR A C 1
ATOM 712 O O . TYR A 1 89 ? -23.700 2.281 -7.855 1.00 96.38 89 TYR A O 1
ATOM 720 N N . ASP A 1 90 ? -23.537 3.002 -9.978 1.00 97.06 90 ASP A N 1
ATOM 721 C CA . ASP A 1 90 ? -23.678 1.675 -10.589 1.00 97.06 90 ASP A CA 1
ATOM 722 C C . ASP A 1 90 ? -22.394 0.845 -10.499 1.00 97.06 90 ASP A C 1
ATOM 724 O O . ASP A 1 90 ? -22.440 -0.389 -10.472 1.00 97.06 90 ASP A O 1
ATOM 728 N N . ALA A 1 91 ? -21.241 1.519 -10.436 1.00 96.75 91 ALA A N 1
ATOM 729 C CA . ALA A 1 91 ? -19.948 0.871 -10.316 1.00 96.75 91 ALA A CA 1
ATOM 730 C C . ALA A 1 91 ? -18.902 1.713 -9.570 1.00 96.75 91 ALA A C 1
ATOM 732 O O . ALA A 1 91 ? -18.946 2.945 -9.569 1.00 96.75 91 ALA A O 1
ATOM 733 N N . ILE A 1 92 ? -17.923 1.022 -8.987 1.00 96.50 92 ILE A N 1
ATOM 734 C CA . ILE A 1 92 ? -16.728 1.569 -8.345 1.00 96.50 92 ILE A CA 1
ATOM 735 C C . ILE A 1 92 ? -15.506 0.967 -9.031 1.00 96.50 92 ILE A C 1
ATOM 737 O O . ILE A 1 92 ? -15.358 -0.253 -9.102 1.00 96.50 92 ILE A O 1
ATOM 741 N N . LEU A 1 93 ? -14.626 1.835 -9.525 1.00 96.94 93 LEU A N 1
ATOM 742 C CA . LEU A 1 93 ? -13.355 1.457 -10.129 1.00 96.94 93 LEU A CA 1
ATOM 743 C C . LEU A 1 93 ? -12.239 1.855 -9.167 1.00 96.94 93 LEU A C 1
ATOM 745 O O . LEU A 1 93 ? -12.115 3.028 -8.814 1.00 96.94 93 LEU A O 1
ATOM 749 N N . VAL A 1 94 ? -11.444 0.879 -8.742 1.00 95.62 94 VAL A N 1
ATOM 750 C CA . VAL A 1 94 ? -10.290 1.093 -7.868 1.00 95.62 94 VAL A CA 1
ATOM 751 C C . VAL A 1 94 ? -9.033 0.771 -8.652 1.00 95.62 94 VAL A C 1
ATOM 753 O O . VAL A 1 94 ? -8.848 -0.366 -9.080 1.00 95.62 94 VAL A O 1
ATOM 756 N N . ASP A 1 95 ? -8.187 1.777 -8.824 1.00 94.81 95 ASP A N 1
ATOM 757 C CA . ASP A 1 95 ? -6.849 1.620 -9.385 1.00 94.81 95 ASP A CA 1
ATOM 758 C C . ASP A 1 95 ? -5.826 1.368 -8.268 1.00 94.81 95 ASP A C 1
ATOM 760 O O . ASP A 1 95 ? -6.069 1.717 -7.109 1.00 94.81 95 ASP A O 1
ATOM 764 N N . GLU A 1 96 ? -4.697 0.749 -8.608 1.00 93.00 96 GLU A N 1
ATOM 765 C CA . GLU A 1 96 ? -3.635 0.354 -7.668 1.00 93.00 96 GLU A CA 1
ATOM 766 C C . GLU A 1 96 ? -4.165 -0.391 -6.425 1.00 93.00 96 GLU A C 1
ATOM 768 O O . GLU A 1 96 ? -3.728 -0.190 -5.285 1.00 93.00 96 GLU A O 1
ATOM 773 N N . ALA A 1 97 ? -5.146 -1.274 -6.631 1.00 92.38 97 ALA A N 1
ATOM 774 C CA . ALA A 1 97 ? -5.876 -1.930 -5.550 1.00 92.38 97 ALA A CA 1
ATOM 775 C C . ALA A 1 97 ? -4.969 -2.758 -4.616 1.00 92.38 97 ALA A C 1
ATOM 777 O O . ALA A 1 97 ? -5.297 -2.925 -3.438 1.00 92.38 97 ALA A O 1
ATOM 778 N N . GLN A 1 98 ? -3.804 -3.226 -5.086 1.00 89.38 98 GLN A N 1
ATOM 779 C CA . GLN A 1 98 ? -2.813 -3.913 -4.245 1.00 89.38 98 GLN A CA 1
ATOM 780 C C . GLN A 1 98 ? -2.267 -3.045 -3.100 1.00 89.38 98 GLN A C 1
ATOM 782 O O . GLN A 1 98 ? -1.763 -3.584 -2.115 1.00 89.38 98 GLN A O 1
ATOM 787 N N . ASP A 1 99 ? -2.333 -1.719 -3.230 1.00 89.19 99 ASP A N 1
ATOM 788 C CA . ASP A 1 99 ? -1.844 -0.763 -2.237 1.00 89.19 99 ASP A CA 1
ATOM 789 C C . ASP A 1 99 ? -2.974 -0.208 -1.347 1.00 89.19 99 ASP A C 1
ATO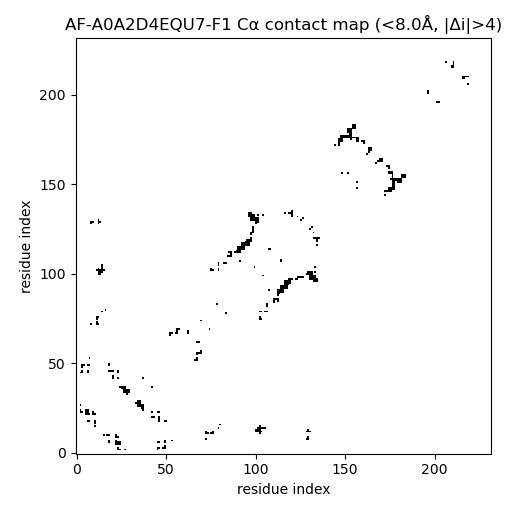M 791 O O . ASP A 1 99 ? -2.728 0.612 -0.458 1.00 89.19 99 ASP A O 1
ATOM 795 N N . CYS A 1 100 ? -4.211 -0.684 -1.526 1.00 90.75 100 CYS A N 1
ATOM 796 C CA . CYS A 1 100 ? -5.320 -0.348 -0.639 1.00 90.75 100 CYS A CA 1
ATOM 797 C C . CYS A 1 100 ? -5.139 -0.974 0.751 1.00 90.75 100 CYS A C 1
ATOM 799 O O . CYS A 1 100 ? -4.746 -2.134 0.909 1.00 90.75 100 CYS A O 1
ATOM 801 N N . THR A 1 101 ? -5.473 -0.207 1.788 1.00 92.25 101 THR A N 1
ATOM 802 C CA . THR A 1 101 ? -5.541 -0.730 3.154 1.00 92.25 101 THR A CA 1
ATOM 803 C C . THR A 1 101 ? -6.812 -1.565 3.343 1.00 92.25 101 THR A C 1
ATOM 805 O O . THR A 1 101 ? -7.813 -1.322 2.659 1.00 92.25 101 THR A O 1
ATOM 808 N N . PRO A 1 102 ? -6.826 -2.522 4.289 1.00 93.50 102 PRO A N 1
ATOM 809 C CA . PRO A 1 102 ? -8.047 -3.235 4.661 1.00 93.50 102 PRO A CA 1
ATOM 810 C C . PRO A 1 102 ? -9.244 -2.319 4.964 1.00 93.50 102 PRO A C 1
ATOM 812 O O . PRO A 1 102 ? -10.360 -2.660 4.594 1.00 93.50 102 PRO A O 1
ATOM 815 N N . ALA A 1 103 ? -9.026 -1.137 5.549 1.00 95.00 103 ALA A N 1
ATOM 816 C CA . ALA A 1 103 ? -10.074 -0.139 5.782 1.00 95.00 103 ALA A CA 1
ATOM 817 C C . ALA A 1 103 ? -10.743 0.342 4.480 1.00 95.00 103 ALA A C 1
ATOM 819 O O . ALA A 1 103 ? -11.965 0.440 4.404 1.00 95.00 103 ALA A O 1
ATOM 820 N N . VAL A 1 104 ? -9.951 0.635 3.442 1.00 94.19 104 VAL A N 1
ATOM 821 C CA . VAL A 1 104 ? -10.479 1.046 2.129 1.00 94.19 104 VAL A CA 1
ATOM 822 C C . VAL A 1 104 ? -11.202 -0.115 1.462 1.00 94.19 104 VAL A C 1
ATOM 824 O O . VAL A 1 104 ? -12.292 0.068 0.924 1.00 94.19 104 VAL A O 1
ATOM 827 N N . MET A 1 105 ? -10.623 -1.315 1.528 1.00 94.00 105 MET A N 1
ATOM 828 C CA . MET A 1 105 ? -11.246 -2.505 0.955 1.00 94.00 105 MET A CA 1
ATOM 829 C C . MET A 1 105 ? -12.576 -2.837 1.635 1.00 94.00 105 MET A C 1
ATOM 831 O O . MET A 1 105 ? -13.518 -3.198 0.941 1.00 94.00 105 MET A O 1
ATOM 835 N N . ASP A 1 106 ? -12.693 -2.656 2.951 1.00 95.19 106 ASP A N 1
ATOM 836 C CA . ASP A 1 106 ? -13.950 -2.833 3.688 1.00 95.19 106 ASP A CA 1
ATOM 837 C C . ASP A 1 106 ? -15.044 -1.868 3.200 1.00 95.19 106 ASP A C 1
ATOM 839 O O . ASP A 1 106 ? -16.182 -2.276 2.955 1.00 95.19 106 ASP A O 1
ATOM 843 N N . ILE A 1 107 ? -14.691 -0.603 2.942 1.00 95.69 107 ILE A N 1
ATOM 844 C CA . ILE A 1 107 ? -15.616 0.361 2.333 1.00 95.69 107 ILE A CA 1
ATOM 845 C C . ILE A 1 107 ? -16.042 -0.101 0.940 1.00 95.69 107 ILE A C 1
ATOM 847 O O . ILE A 1 107 ? -17.229 -0.111 0.649 1.00 95.69 107 ILE A O 1
ATOM 851 N N . VAL A 1 108 ? -15.101 -0.469 0.071 1.00 95.38 108 VAL A N 1
ATOM 852 C CA . VAL A 1 108 ? -15.399 -0.790 -1.334 1.00 95.38 108 VAL A CA 1
ATOM 853 C C . VAL A 1 108 ? -16.194 -2.091 -1.465 1.00 95.38 108 VAL A C 1
ATOM 855 O O . VAL A 1 108 ? -17.162 -2.145 -2.217 1.00 95.38 108 VAL A O 1
ATOM 858 N N . LEU A 1 109 ? -15.811 -3.135 -0.730 1.00 93.56 109 LEU A N 1
ATOM 859 C CA . LEU A 1 109 ? -16.410 -4.468 -0.847 1.00 93.56 109 LEU A CA 1
ATOM 860 C C . LEU A 1 109 ? -17.756 -4.600 -0.130 1.00 93.56 109 LEU A C 1
ATOM 862 O O . LEU A 1 109 ? -18.490 -5.546 -0.398 1.00 93.56 109 LEU A O 1
ATOM 866 N N . SER A 1 110 ? -18.097 -3.665 0.760 1.00 94.19 110 SER A N 1
ATOM 867 C CA . SER A 1 110 ? -19.422 -3.611 1.393 1.00 94.19 110 SER A CA 1
ATOM 868 C C . SER A 1 110 ? -20.501 -2.979 0.504 1.00 94.19 110 SER A C 1
ATOM 870 O O . SER A 1 110 ? -21.673 -2.961 0.884 1.00 94.19 110 SER A O 1
ATOM 872 N N . GLN A 1 111 ? -20.138 -2.467 -0.676 1.00 95.12 111 GLN A N 1
ATOM 873 C CA . GLN A 1 111 ? -21.081 -1.830 -1.591 1.00 95.12 111 GLN A CA 1
ATOM 874 C C . GLN A 1 111 ? -21.860 -2.862 -2.409 1.00 95.12 111 GLN A C 1
ATOM 876 O O . GLN A 1 111 ? -21.361 -3.930 -2.748 1.00 95.12 111 GLN A O 1
ATOM 881 N N . THR A 1 112 ? -23.101 -2.524 -2.756 1.00 93.38 112 THR A N 1
ATOM 882 C CA . THR A 1 112 ? -23.995 -3.401 -3.531 1.00 93.38 112 THR A CA 1
ATOM 883 C C . THR A 1 112 ? -23.829 -3.264 -5.045 1.00 93.38 112 THR A C 1
ATOM 885 O O . THR A 1 112 ? -24.445 -4.016 -5.797 1.00 93.38 112 THR A O 1
ATOM 888 N N . CYS A 1 113 ? -23.052 -2.282 -5.500 1.00 94.56 113 CYS A N 1
ATOM 889 C CA . CYS A 1 113 ? -22.837 -1.988 -6.911 1.00 94.56 113 CYS A CA 1
ATOM 890 C C . CYS A 1 113 ? -21.641 -2.759 -7.494 1.00 94.56 113 CYS A C 1
ATOM 892 O O . CYS A 1 113 ? -20.933 -3.476 -6.786 1.00 94.56 113 CYS A O 1
ATOM 894 N N . GLY A 1 114 ? -21.424 -2.651 -8.808 1.00 94.25 114 GLY A N 1
ATOM 895 C CA . GLY A 1 114 ? -20.324 -3.350 -9.471 1.00 94.25 114 GLY A CA 1
ATOM 896 C C . GLY A 1 114 ? -18.960 -2.841 -9.001 1.00 94.25 114 GLY A C 1
ATOM 897 O O . GLY A 1 114 ? -18.696 -1.647 -9.054 1.00 94.25 114 GLY A O 1
ATOM 898 N N . VAL A 1 115 ? -18.058 -3.726 -8.587 1.00 95.62 115 VAL A N 1
ATOM 899 C CA . VAL A 1 115 ? -16.695 -3.344 -8.182 1.00 95.62 115 VAL A CA 1
ATOM 900 C C . VAL A 1 115 ? -15.687 -3.879 -9.192 1.00 95.62 115 VAL A C 1
ATOM 902 O O . VAL A 1 115 ? -15.667 -5.074 -9.486 1.00 95.62 115 VAL A O 1
ATOM 905 N N . ILE A 1 116 ? -14.833 -2.994 -9.706 1.00 95.88 116 ILE A N 1
ATOM 906 C CA . ILE A 1 116 ? -13.721 -3.330 -10.596 1.00 95.88 116 ILE A CA 1
ATOM 907 C C . ILE A 1 116 ? -12.428 -2.913 -9.903 1.00 95.88 116 ILE A C 1
ATOM 909 O O . ILE A 1 116 ? -12.202 -1.731 -9.652 1.00 95.88 116 ILE A O 1
ATOM 913 N N . LEU A 1 117 ? -11.581 -3.894 -9.604 1.00 95.75 117 LEU A N 1
ATOM 914 C CA . LEU A 1 117 ? -10.271 -3.680 -8.999 1.00 95.75 117 LEU A CA 1
ATOM 915 C C . LEU A 1 117 ? -9.195 -3.884 -10.062 1.00 95.75 117 LEU A C 1
ATOM 917 O O . LEU A 1 117 ? -9.144 -4.935 -10.704 1.00 95.75 117 LEU A O 1
ATOM 921 N N . VAL A 1 118 ? -8.339 -2.885 -10.231 1.00 95.50 118 VAL A N 1
ATOM 922 C CA . VAL A 1 118 ? -7.206 -2.890 -11.155 1.00 95.50 118 VAL A CA 1
ATOM 923 C C . VAL A 1 118 ? -5.928 -2.731 -10.344 1.00 95.50 118 VAL A C 1
ATOM 925 O O . VAL A 1 118 ? -5.889 -1.997 -9.359 1.00 95.50 118 VAL A O 1
ATOM 928 N N . GLY A 1 119 ? -4.889 -3.466 -10.727 1.00 93.56 119 GLY A N 1
ATOM 929 C CA . GLY A 1 119 ? -3.586 -3.380 -10.087 1.00 93.56 119 GLY A CA 1
ATOM 930 C C . GLY A 1 119 ? -2.710 -4.595 -10.370 1.00 93.56 119 GLY A C 1
ATOM 931 O O . GLY A 1 119 ? -3.104 -5.513 -11.095 1.00 93.56 119 GLY A O 1
ATOM 932 N N . ASP A 1 120 ? -1.519 -4.605 -9.777 1.00 91.44 120 ASP A N 1
ATOM 933 C CA . ASP A 1 120 ? -0.550 -5.692 -9.911 1.00 91.44 120 ASP A CA 1
ATOM 934 C C . ASP A 1 120 ? -0.091 -6.181 -8.523 1.00 91.44 120 ASP A C 1
ATOM 936 O O . ASP A 1 120 ? 0.651 -5.476 -7.830 1.00 91.44 120 ASP A O 1
ATOM 940 N N . PRO A 1 121 ? -0.445 -7.416 -8.106 1.00 88.12 121 PRO A N 1
ATOM 941 C CA . PRO A 1 121 ? -0.025 -7.965 -6.816 1.00 88.12 121 PRO A CA 1
ATOM 942 C C . PRO A 1 121 ? 1.503 -8.089 -6.683 1.00 88.12 121 PRO A C 1
ATOM 944 O O . PRO A 1 121 ? 2.017 -8.288 -5.581 1.00 88.12 121 PRO A O 1
ATOM 947 N N . HIS A 1 122 ? 2.255 -8.001 -7.779 1.00 87.50 122 HIS A N 1
ATOM 948 C CA . HIS A 1 122 ? 3.708 -8.073 -7.786 1.00 87.50 122 HIS A CA 1
ATOM 949 C C . HIS A 1 122 ? 4.397 -6.701 -7.723 1.00 87.50 122 HIS A C 1
ATOM 951 O O . HIS A 1 122 ? 5.620 -6.691 -7.554 1.00 87.50 122 HIS A O 1
ATOM 957 N N . GLN A 1 123 ? 3.658 -5.587 -7.775 1.00 85.50 123 GLN A N 1
ATOM 958 C CA . GLN A 1 123 ? 4.187 -4.215 -7.684 1.00 85.50 123 GLN A CA 1
ATOM 959 C C . GLN A 1 123 ? 3.809 -3.491 -6.383 1.00 85.50 123 GLN A C 1
ATOM 961 O O . GLN A 1 123 ? 3.955 -2.279 -6.283 1.00 85.50 123 GLN A O 1
ATOM 966 N N . GLN A 1 124 ? 3.386 -4.223 -5.350 1.00 82.25 124 GLN A N 1
ATOM 967 C CA . GLN A 1 124 ? 3.059 -3.621 -4.059 1.00 82.25 124 GLN A CA 1
ATOM 968 C C . GLN A 1 124 ? 4.288 -2.971 -3.398 1.00 82.25 124 GLN A C 1
ATOM 970 O O . GLN A 1 124 ? 5.282 -3.647 -3.112 1.00 82.25 124 GLN A O 1
ATOM 975 N N . ILE A 1 125 ? 4.190 -1.674 -3.089 1.00 77.44 125 ILE A N 1
ATOM 976 C CA . ILE A 1 125 ? 5.273 -0.898 -2.457 1.00 77.44 125 ILE A CA 1
ATOM 977 C C . ILE A 1 125 ? 4.836 -0.127 -1.203 1.00 77.44 125 ILE A C 1
ATOM 979 O O . ILE A 1 125 ? 5.696 0.356 -0.462 1.00 77.44 125 ILE A O 1
ATOM 983 N N . TYR A 1 126 ? 3.533 -0.050 -0.903 1.00 74.81 126 TYR A N 1
ATOM 984 C CA . TYR A 1 126 ? 3.004 0.717 0.235 1.00 74.81 126 TYR A CA 1
ATOM 985 C C . TYR A 1 126 ? 2.688 -0.116 1.490 1.00 74.81 126 TYR A C 1
ATOM 987 O O . TYR A 1 126 ? 1.954 0.337 2.370 1.00 74.81 126 TYR A O 1
ATOM 995 N N . THR A 1 127 ? 3.302 -1.294 1.654 1.00 75.00 127 THR A N 1
ATOM 996 C CA . THR A 1 127 ? 3.113 -2.162 2.842 1.00 75.00 127 THR A CA 1
ATOM 997 C C . THR A 1 127 ? 3.388 -1.448 4.170 1.00 75.00 127 THR A C 1
ATOM 999 O O . THR A 1 127 ? 2.745 -1.724 5.180 1.00 75.00 127 THR A O 1
ATOM 1002 N N . PHE A 1 128 ? 4.283 -0.456 4.181 1.00 68.00 128 PHE A N 1
ATOM 1003 C CA . PHE A 1 128 ? 4.580 0.359 5.363 1.00 68.00 128 PHE A CA 1
ATOM 1004 C C . PHE A 1 128 ? 3.408 1.235 5.844 1.00 68.00 128 PHE A C 1
ATOM 1006 O O . PHE A 1 128 ? 3.454 1.728 6.970 1.00 68.00 128 PHE A O 1
ATOM 1013 N N . ARG A 1 129 ? 2.374 1.444 5.016 1.00 64.12 129 ARG A N 1
ATOM 1014 C CA . ARG A 1 129 ? 1.120 2.126 5.389 1.00 64.12 129 ARG A CA 1
ATOM 1015 C C . ARG A 1 129 ? 0.033 1.161 5.870 1.00 64.12 129 ARG A C 1
ATOM 1017 O O . ARG A 1 129 ? -1.103 1.579 6.056 1.00 64.12 129 ARG A O 1
ATOM 1024 N N . GLY A 1 130 ? 0.359 -0.120 6.044 1.00 70.44 130 GLY A N 1
ATOM 1025 C CA . GLY A 1 130 ? -0.624 -1.155 6.362 1.00 70.44 130 GLY A CA 1
ATOM 1026 C C . GLY A 1 130 ? -1.430 -1.622 5.149 1.00 70.44 130 GLY A C 1
ATOM 1027 O O . GLY A 1 130 ? -2.450 -2.284 5.322 1.00 70.44 130 GLY A O 1
ATOM 1028 N N . ALA A 1 131 ? -0.991 -1.293 3.928 1.00 67.19 131 ALA A N 1
ATOM 1029 C CA . ALA A 1 131 ? -1.532 -1.907 2.725 1.00 67.19 131 ALA A CA 1
ATOM 1030 C C . ALA A 1 131 ? -1.244 -3.413 2.748 1.00 67.19 131 ALA A C 1
ATOM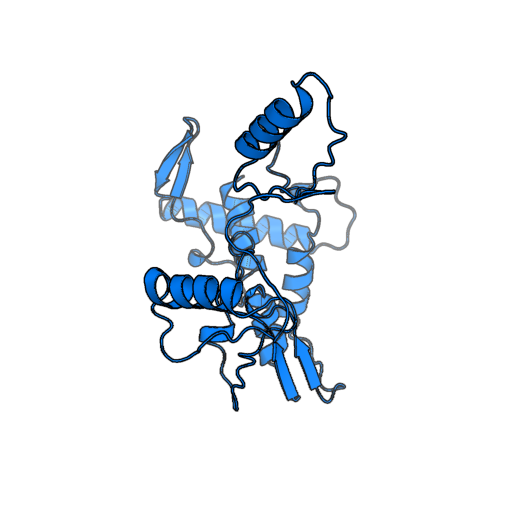 1032 O O . ALA A 1 131 ? -0.110 -3.843 2.979 1.00 67.19 131 ALA A O 1
ATOM 1033 N N . VAL A 1 132 ? -2.279 -4.207 2.501 1.00 74.31 132 VAL A N 1
ATOM 1034 C CA . VAL A 1 132 ? -2.187 -5.661 2.356 1.00 74.31 132 VAL A CA 1
ATOM 1035 C C . VAL A 1 132 ? -2.503 -5.964 0.904 1.00 74.31 132 VAL A C 1
ATOM 1037 O O . VAL A 1 132 ? -3.337 -5.282 0.319 1.00 74.31 132 VAL A O 1
ATOM 1040 N N . ASN A 1 133 ? -1.823 -6.946 0.308 1.00 73.19 133 ASN A N 1
ATOM 1041 C CA . ASN A 1 133 ? -2.047 -7.306 -1.090 1.00 73.19 133 ASN A CA 1
ATOM 1042 C C . ASN A 1 133 ? -3.452 -7.904 -1.255 1.00 73.19 133 ASN A C 1
ATOM 1044 O O . ASN A 1 133 ? -3.655 -9.116 -1.175 1.00 73.19 133 ASN A O 1
ATOM 1048 N N . SER A 1 134 ? -4.423 -7.012 -1.415 1.00 68.94 134 SER A N 1
ATOM 1049 C CA . SER A 1 134 ? -5.849 -7.302 -1.410 1.00 68.94 134 SER A CA 1
ATOM 1050 C C . SER A 1 134 ? -6.217 -8.149 -2.628 1.00 68.94 134 SER A C 1
ATOM 1052 O O . SER A 1 134 ? -6.953 -9.123 -2.501 1.00 68.94 134 SER A O 1
ATOM 1054 N N . LEU A 1 135 ? -5.601 -7.877 -3.781 1.00 79.75 135 LEU A N 1
ATOM 1055 C CA . LEU A 1 135 ? -5.874 -8.551 -5.051 1.00 79.75 135 LEU A CA 1
ATOM 1056 C C . LEU A 1 135 ? -5.741 -10.079 -5.000 1.00 79.75 135 LEU A C 1
ATOM 1058 O O . LEU A 1 135 ? -6.387 -10.765 -5.786 1.00 79.75 135 LEU A O 1
ATOM 1062 N N . MET A 1 136 ? -4.932 -10.628 -4.091 1.00 75.56 136 MET A N 1
ATOM 1063 C CA . MET A 1 136 ? -4.764 -12.080 -3.966 1.00 75.56 136 MET A CA 1
ATOM 1064 C C . MET A 1 136 ? -5.912 -12.770 -3.221 1.00 75.56 136 MET A C 1
ATOM 1066 O O . MET A 1 136 ? -6.179 -13.940 -3.477 1.00 75.56 136 MET A O 1
ATOM 1070 N N . ASN A 1 137 ? -6.577 -12.062 -2.305 1.00 76.06 137 ASN A N 1
ATOM 1071 C CA . ASN A 1 137 ? -7.508 -12.657 -1.339 1.00 76.06 137 ASN A CA 1
ATOM 1072 C C . ASN A 1 137 ? -8.934 -12.102 -1.447 1.00 76.06 137 ASN A C 1
ATOM 1074 O O . ASN A 1 137 ? -9.836 -12.582 -0.763 1.00 76.06 137 ASN A O 1
ATOM 1078 N N . VAL A 1 138 ? -9.147 -11.077 -2.270 1.00 84.44 138 VAL A N 1
ATOM 1079 C CA . VAL A 1 138 ? -10.457 -10.450 -2.432 1.00 84.44 138 VAL A CA 1
ATOM 1080 C C . VAL A 1 138 ? -11.395 -11.373 -3.220 1.00 84.44 138 VAL A C 1
ATOM 1082 O O . VAL A 1 138 ? -11.010 -11.865 -4.289 1.00 84.44 138 VAL A O 1
ATOM 1085 N N . PRO A 1 139 ? -12.633 -11.591 -2.736 1.00 85.00 139 PRO A N 1
ATOM 1086 C CA . PRO A 1 139 ? -13.659 -12.292 -3.496 1.00 85.00 139 PRO A CA 1
ATOM 1087 C C . PRO A 1 139 ? -13.895 -11.618 -4.849 1.00 85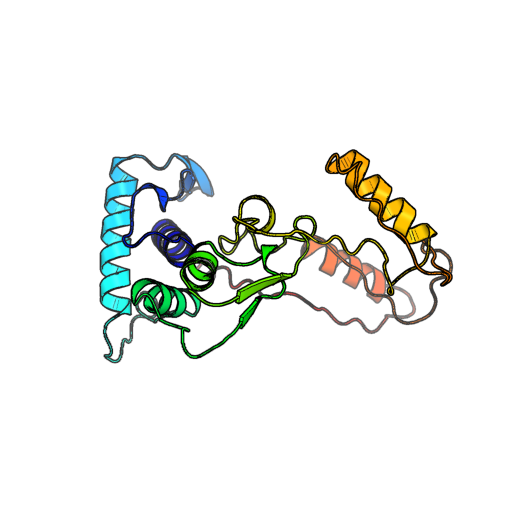.00 139 PRO A C 1
ATOM 1089 O O . PRO A 1 139 ? -14.084 -10.407 -4.927 1.00 85.00 139 PRO A O 1
ATOM 1092 N N . HIS A 1 140 ? -13.906 -12.404 -5.919 1.00 89.06 140 HIS A N 1
ATOM 1093 C CA . HIS A 1 140 ? -14.090 -11.901 -7.275 1.00 89.06 140 HIS A CA 1
ATOM 1094 C C . HIS A 1 140 ? -14.956 -12.864 -8.081 1.00 89.06 140 HIS A C 1
ATOM 1096 O O . HIS A 1 140 ? -14.869 -14.081 -7.940 1.00 89.06 140 HIS A O 1
ATOM 1102 N N . SER A 1 141 ? -15.788 -12.310 -8.958 1.00 92.19 141 SER A N 1
ATOM 1103 C CA . SER A 1 141 ? -16.591 -13.096 -9.898 1.00 92.19 141 SER A CA 1
ATOM 1104 C C . SER A 1 141 ? -15.803 -13.475 -11.152 1.00 92.19 141 SER A C 1
ATOM 1106 O O . SER A 1 141 ? -16.046 -14.523 -11.747 1.00 92.19 141 SER A O 1
ATOM 1108 N N . ARG A 1 142 ? -14.865 -12.619 -11.574 1.00 93.44 142 ARG A N 1
ATOM 1109 C CA . ARG A 1 142 ? -14.016 -12.802 -12.757 1.00 93.44 142 ARG A CA 1
ATOM 1110 C C . ARG A 1 142 ? -12.639 -12.198 -12.504 1.00 93.44 142 ARG A C 1
ATOM 1112 O O . ARG A 1 142 ? -12.540 -11.159 -11.858 1.00 93.44 142 ARG A O 1
ATOM 1119 N N . ILE A 1 143 ? -11.601 -12.817 -13.063 1.00 92.12 143 ILE A N 1
ATOM 1120 C CA . ILE A 1 143 ? -10.256 -12.239 -13.151 1.00 92.12 143 ILE A CA 1
ATOM 1121 C C . ILE A 1 143 ? -9.861 -12.159 -14.618 1.00 92.12 143 ILE A C 1
ATOM 1123 O O . ILE A 1 143 ? -10.028 -13.122 -15.366 1.00 92.12 143 ILE A O 1
ATOM 1127 N N . PHE A 1 144 ? -9.281 -11.025 -14.995 1.00 93.12 144 PHE A N 1
ATOM 1128 C CA . PHE A 1 144 ? -8.658 -10.819 -16.293 1.00 93.12 144 PHE A CA 1
ATOM 1129 C C . PHE A 1 144 ? -7.178 -10.503 -16.093 1.00 93.12 144 PHE A C 1
ATOM 1131 O O . PHE A 1 144 ? -6.813 -9.776 -15.172 1.00 93.12 144 PHE A O 1
ATOM 1138 N N . TYR A 1 145 ? -6.328 -11.052 -16.957 1.00 91.88 145 TYR A N 1
ATOM 1139 C CA . TYR A 1 145 ? -4.892 -10.794 -16.936 1.00 91.88 145 TYR A CA 1
ATOM 1140 C C . TYR A 1 145 ? -4.494 -10.006 -18.177 1.00 91.88 145 TYR A C 1
ATOM 1142 O O . TYR A 1 145 ? -4.700 -10.465 -19.299 1.00 91.88 145 TYR A O 1
ATOM 1150 N N . LEU A 1 146 ? -3.902 -8.833 -17.965 1.00 93.62 146 LEU A N 1
ATOM 1151 C CA . LEU A 1 146 ? -3.299 -8.029 -19.022 1.00 93.62 146 LEU A CA 1
ATOM 1152 C C . LEU A 1 146 ? -1.812 -8.379 -19.095 1.00 93.62 146 LEU A C 1
ATOM 1154 O O . LEU A 1 146 ? -1.001 -7.866 -18.331 1.00 93.62 146 LEU A O 1
ATOM 1158 N N . THR A 1 147 ? -1.467 -9.319 -19.970 1.00 92.75 147 THR A N 1
ATOM 1159 C CA . THR A 1 147 ? -0.099 -9.840 -20.099 1.00 92.75 147 THR A CA 1
ATOM 1160 C C . THR A 1 147 ? 0.763 -9.050 -21.077 1.00 92.75 147 THR A C 1
ATOM 1162 O O . THR A 1 147 ? 1.986 -9.114 -20.984 1.00 92.75 147 THR A O 1
ATOM 1165 N N . GLN A 1 148 ? 0.152 -8.305 -22.000 1.00 94.19 148 GLN A N 1
ATOM 1166 C CA . GLN A 1 148 ? 0.867 -7.532 -23.008 1.00 94.19 148 GLN A CA 1
ATOM 1167 C C . GLN A 1 148 ? 1.221 -6.133 -22.495 1.00 94.19 148 GLN A C 1
ATOM 1169 O O . GLN A 1 148 ? 0.350 -5.339 -22.139 1.00 94.19 148 GLN A O 1
ATOM 1174 N N . SER A 1 149 ? 2.514 -5.825 -22.484 1.00 93.19 149 SER A N 1
ATOM 1175 C CA . SER A 1 149 ? 3.049 -4.505 -22.177 1.00 93.19 149 SER A CA 1
ATOM 1176 C C . SER A 1 149 ? 3.065 -3.636 -23.426 1.00 93.19 149 SER A C 1
ATOM 1178 O O . SER A 1 149 ? 3.556 -4.044 -24.472 1.00 93.19 149 SER A O 1
ATOM 1180 N N . PHE A 1 150 ? 2.604 -2.396 -23.290 1.00 94.44 150 PHE A N 1
ATOM 1181 C CA . PHE A 1 150 ? 2.771 -1.355 -24.309 1.00 94.44 150 PHE A CA 1
ATOM 1182 C C . PHE A 1 150 ? 3.994 -0.464 -24.051 1.00 94.44 150 PHE A C 1
ATOM 1184 O O . PHE A 1 150 ? 4.239 0.463 -24.817 1.00 94.44 150 PHE A O 1
ATOM 1191 N N . ARG A 1 151 ? 4.737 -0.716 -22.963 1.00 92.25 151 ARG A N 1
ATOM 1192 C CA . ARG A 1 151 ? 5.830 0.148 -22.489 1.00 92.25 151 ARG A CA 1
ATOM 1193 C C . ARG A 1 151 ? 7.217 -0.297 -22.939 1.00 92.25 151 ARG A C 1
ATOM 1195 O O . ARG A 1 151 ? 8.136 0.509 -22.890 1.00 92.25 151 ARG A O 1
ATOM 1202 N N . PHE A 1 152 ? 7.384 -1.573 -23.273 1.00 93.31 152 PHE A N 1
ATOM 1203 C CA . PHE A 1 152 ? 8.690 -2.151 -23.571 1.00 93.31 152 PHE A CA 1
ATOM 1204 C C . PHE A 1 152 ? 8.582 -3.376 -24.476 1.00 93.31 152 PHE A C 1
ATOM 1206 O O . PHE A 1 152 ? 7.559 -4.072 -24.477 1.00 93.31 152 PHE A O 1
ATOM 1213 N N . GLY A 1 153 ? 9.680 -3.635 -25.183 1.00 94.94 153 GLY A N 1
ATOM 1214 C CA . GLY A 1 153 ? 9.877 -4.763 -26.079 1.00 94.94 153 GLY A CA 1
ATOM 1215 C C . GLY A 1 153 ? 10.115 -6.105 -25.393 1.00 94.94 153 GLY A C 1
ATOM 1216 O O . GLY A 1 153 ? 10.086 -6.244 -24.163 1.00 94.94 153 GLY A O 1
ATOM 1217 N N . SER A 1 154 ? 10.350 -7.124 -26.216 1.00 93.06 154 SER A N 1
ATOM 1218 C CA . SER A 1 154 ? 10.500 -8.516 -25.785 1.00 93.06 154 SER A CA 1
ATOM 1219 C C . SER A 1 154 ? 11.691 -8.764 -24.859 1.00 93.06 154 SER A C 1
ATOM 1221 O O . SER A 1 154 ? 11.584 -9.627 -23.991 1.00 93.06 154 SER A O 1
ATOM 1223 N N . GLU A 1 155 ? 12.797 -8.024 -24.990 1.00 93.38 155 GLU A N 1
ATOM 1224 C CA . GLU A 1 155 ? 13.989 -8.249 -24.154 1.00 93.38 155 GLU A CA 1
ATOM 1225 C C . GLU A 1 155 ? 13.713 -7.924 -22.683 1.00 93.38 155 GLU A C 1
ATOM 1227 O O . GLU A 1 155 ? 13.918 -8.759 -21.798 1.00 93.38 155 GLU A O 1
ATOM 1232 N N . ILE A 1 156 ? 13.154 -6.738 -22.418 1.00 93.69 156 ILE A N 1
ATOM 1233 C CA . ILE A 1 156 ? 12.758 -6.331 -21.063 1.00 93.69 156 ILE A CA 1
ATOM 1234 C C . ILE A 1 156 ? 11.654 -7.253 -20.532 1.00 93.69 156 ILE A C 1
ATOM 1236 O O . ILE A 1 156 ? 11.691 -7.652 -19.364 1.00 93.69 156 ILE A O 1
ATOM 1240 N N . ALA A 1 157 ? 10.688 -7.630 -21.377 1.00 94.25 157 ALA A N 1
ATOM 1241 C CA . ALA A 1 157 ? 9.616 -8.540 -20.983 1.00 94.25 157 ALA A CA 1
ATOM 1242 C C . ALA A 1 157 ? 10.149 -9.912 -20.552 1.00 94.25 157 ALA A C 1
ATOM 1244 O O . ALA A 1 157 ? 9.707 -10.442 -19.533 1.00 94.25 157 ALA A O 1
ATOM 1245 N N . TYR A 1 158 ? 11.131 -10.454 -21.276 1.00 92.62 158 TYR A N 1
ATOM 1246 C CA . TYR A 1 158 ? 11.769 -11.726 -20.956 1.00 92.62 158 TYR A CA 1
ATOM 1247 C C . TYR A 1 158 ? 12.482 -11.682 -19.599 1.00 92.62 158 TYR A C 1
ATOM 1249 O O . TYR A 1 158 ? 12.277 -12.566 -18.761 1.00 92.62 158 TYR A O 1
ATOM 1257 N N . VAL A 1 159 ? 13.264 -10.629 -19.335 1.00 93.81 159 VAL A N 1
ATOM 1258 C CA . VAL A 1 159 ? 13.923 -10.447 -18.031 1.00 93.81 159 VAL A CA 1
ATOM 1259 C C . VAL A 1 159 ? 12.885 -10.304 -16.915 1.00 93.81 159 VAL A C 1
ATOM 1261 O O . VAL A 1 159 ? 12.986 -10.977 -15.888 1.00 93.81 159 VAL A O 1
ATOM 1264 N N . GLY A 1 160 ? 11.846 -9.490 -17.124 1.00 92.88 160 GLY A N 1
ATOM 1265 C CA . GLY A 1 160 ? 10.753 -9.315 -16.165 1.00 92.88 160 GLY A CA 1
ATOM 1266 C C . GLY A 1 160 ? 10.022 -10.624 -15.851 1.00 92.88 160 GLY A C 1
ATOM 1267 O O . GLY A 1 160 ? 9.834 -10.960 -14.681 1.00 92.88 160 GLY A O 1
ATOM 1268 N N . ALA A 1 161 ? 9.670 -11.404 -16.877 1.00 92.75 161 ALA A N 1
ATOM 1269 C CA . ALA A 1 161 ? 9.044 -12.716 -16.727 1.00 92.75 161 ALA A CA 1
ATOM 1270 C C . ALA A 1 161 ? 9.953 -13.700 -15.972 1.00 92.75 161 ALA A C 1
ATOM 1272 O O . ALA A 1 161 ? 9.492 -14.403 -15.074 1.00 92.75 161 ALA A O 1
ATOM 1273 N N . THR A 1 162 ? 11.254 -13.695 -16.274 1.00 92.75 162 THR A N 1
ATOM 1274 C CA . THR A 1 162 ? 12.243 -14.542 -15.593 1.00 92.75 162 THR A CA 1
ATOM 1275 C C . THR A 1 162 ? 12.336 -14.203 -14.105 1.00 92.75 162 THR A C 1
ATOM 1277 O O . THR A 1 162 ? 12.332 -15.101 -13.264 1.00 92.75 162 THR A O 1
ATOM 1280 N N . LEU A 1 163 ? 12.358 -12.915 -13.747 1.00 92.75 163 LEU A N 1
ATOM 1281 C CA . LEU A 1 163 ? 12.346 -12.483 -12.346 1.00 92.75 163 LEU A CA 1
ATOM 1282 C C . LEU A 1 163 ? 11.056 -12.906 -11.630 1.00 92.75 163 LEU A C 1
ATOM 1284 O O . LEU A 1 163 ? 11.105 -13.343 -10.478 1.00 92.75 163 LEU A O 1
ATOM 1288 N N . LEU A 1 164 ? 9.905 -12.805 -12.299 1.00 92.00 164 LEU A N 1
ATOM 1289 C CA . LEU A 1 164 ? 8.621 -13.248 -11.752 1.00 92.00 164 LEU A CA 1
ATOM 1290 C C . LEU A 1 164 ? 8.588 -14.766 -11.506 1.00 92.00 164 LEU A C 1
ATOM 1292 O O . LEU A 1 164 ? 8.133 -15.197 -10.443 1.00 92.00 164 LEU A O 1
ATOM 1296 N N . ASP A 1 165 ? 9.118 -15.581 -12.418 1.00 92.38 165 ASP A N 1
ATOM 1297 C CA . ASP A 1 165 ? 9.221 -17.028 -12.205 1.00 92.38 165 ASP A CA 1
ATOM 1298 C C . ASP A 1 165 ? 10.232 -17.356 -11.099 1.00 92.38 165 ASP A C 1
ATOM 1300 O O . ASP A 1 165 ? 9.883 -17.946 -10.075 1.00 92.38 165 ASP A O 1
ATOM 1304 N N . VAL A 1 166 ? 11.486 -16.930 -11.240 1.00 93.12 166 VAL A N 1
ATOM 1305 C CA . VAL A 1 166 ? 12.559 -17.350 -10.331 1.00 93.12 166 VAL A CA 1
ATOM 1306 C C . VAL A 1 166 ? 12.293 -16.878 -8.902 1.00 93.12 166 VAL A C 1
ATOM 1308 O O . VAL A 1 166 ? 12.364 -17.694 -7.972 1.00 93.12 166 VAL A O 1
ATOM 1311 N N . CYS A 1 167 ? 11.935 -15.602 -8.727 1.00 90.94 167 CYS A N 1
ATOM 1312 C CA . CYS A 1 167 ? 11.798 -14.975 -7.412 1.00 90.94 167 CYS A CA 1
ATOM 1313 C C . CYS A 1 167 ? 10.400 -15.132 -6.807 1.00 90.94 167 CYS A C 1
ATOM 1315 O O . CYS A 1 167 ? 10.280 -15.164 -5.584 1.00 90.94 167 CYS A O 1
ATOM 1317 N N . LYS A 1 168 ? 9.342 -15.203 -7.629 1.00 88.56 168 LYS A N 1
ATOM 1318 C CA . LYS A 1 168 ? 7.945 -15.216 -7.148 1.00 88.56 168 LYS A CA 1
ATOM 1319 C C . LYS A 1 168 ? 7.155 -16.466 -7.545 1.00 88.56 168 LYS A C 1
ATOM 1321 O O . LYS A 1 168 ? 5.999 -16.584 -7.153 1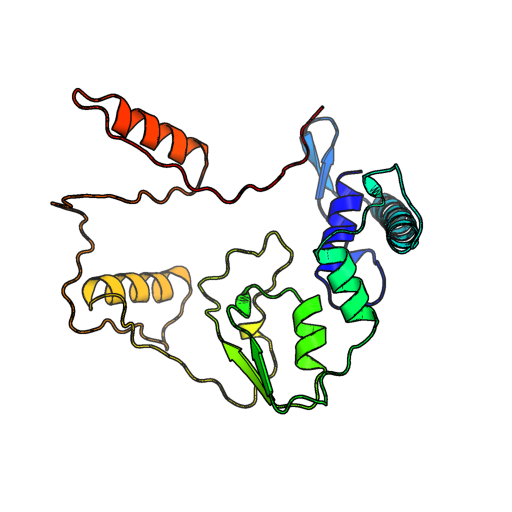.00 88.56 168 LYS A O 1
ATOM 1326 N N . LYS A 1 169 ? 7.768 -17.408 -8.275 1.00 90.50 169 LYS A N 1
ATOM 1327 C CA . LYS A 1 169 ? 7.158 -18.666 -8.753 1.00 90.50 169 LYS A CA 1
ATOM 1328 C C . LYS A 1 169 ? 5.908 -18.449 -9.609 1.00 90.50 169 LYS A C 1
ATOM 1330 O O . LYS A 1 169 ? 5.018 -19.296 -9.658 1.00 90.50 169 LYS A O 1
ATOM 1335 N N . VAL A 1 170 ? 5.848 -17.320 -10.313 1.00 88.38 170 VAL A N 1
ATOM 1336 C CA . VAL A 1 170 ? 4.751 -16.992 -11.226 1.00 88.38 170 VAL A CA 1
ATOM 1337 C C .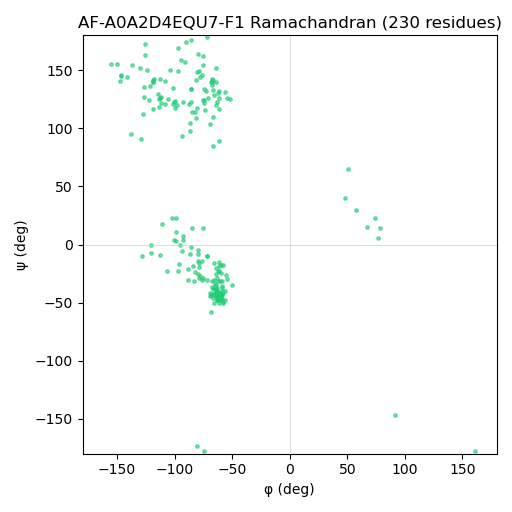 VAL A 1 170 ? 5.055 -17.602 -12.591 1.00 88.38 170 VAL A C 1
ATOM 1339 O O . VAL A 1 170 ? 5.805 -17.035 -13.374 1.00 88.38 170 VAL A O 1
ATOM 1342 N N . ARG A 1 171 ? 4.482 -18.779 -12.867 1.00 80.88 171 ARG A N 1
ATOM 1343 C CA . ARG A 1 171 ? 4.768 -19.557 -14.094 1.00 80.88 171 ARG A CA 1
ATOM 1344 C C . ARG A 1 171 ? 3.653 -19.547 -15.132 1.00 80.88 171 ARG A C 1
ATOM 1346 O O . ARG A 1 171 ? 3.905 -19.732 -16.313 1.00 80.88 171 ARG A O 1
ATOM 1353 N N . ASN A 1 172 ? 2.423 -19.288 -14.699 1.00 78.06 172 ASN A N 1
ATOM 1354 C CA . ASN A 1 172 ? 1.231 -19.414 -15.545 1.00 78.06 172 ASN A CA 1
ATOM 1355 C C . ASN A 1 172 ? 0.764 -18.069 -16.129 1.00 78.06 172 ASN A C 1
ATOM 1357 O O . ASN A 1 172 ? -0.349 -17.968 -16.635 1.00 78.06 172 ASN A O 1
ATOM 1361 N N . LYS A 1 173 ? 1.579 -17.015 -16.000 1.00 80.50 173 LYS A N 1
ATOM 1362 C CA . LYS A 1 173 ? 1.266 -15.651 -16.444 1.00 80.50 173 LYS A CA 1
ATOM 1363 C C . LYS A 1 173 ? 2.510 -15.070 -17.100 1.00 80.50 173 LYS A C 1
ATOM 1365 O O . LYS A 1 173 ? 3.409 -14.596 -16.412 1.00 80.50 173 LYS A O 1
ATOM 1370 N N . ILE A 1 174 ? 2.581 -15.174 -18.421 1.00 81.56 174 ILE A N 1
ATOM 1371 C CA . ILE A 1 174 ? 3.748 -14.726 -19.182 1.00 81.56 174 ILE A CA 1
ATOM 1372 C C . ILE A 1 174 ? 3.587 -13.236 -19.467 1.00 81.56 174 ILE A C 1
ATOM 1374 O O . ILE A 1 174 ? 2.593 -12.836 -20.061 1.00 81.56 174 ILE A O 1
ATOM 1378 N N . LEU A 1 175 ? 4.556 -12.427 -19.042 1.00 91.19 175 LEU A N 1
ATOM 1379 C CA . LEU A 1 175 ? 4.665 -11.026 -19.437 1.00 91.19 175 LEU A CA 1
ATOM 1380 C C . LEU A 1 175 ? 5.171 -10.962 -20.882 1.00 91.19 175 LEU A C 1
ATOM 1382 O O . LEU A 1 175 ? 6.226 -11.509 -21.197 1.00 91.19 175 LEU A O 1
ATOM 1386 N N . VAL A 1 176 ? 4.420 -10.296 -21.751 1.00 93.19 176 VAL A N 1
ATOM 1387 C CA . VAL A 1 176 ? 4.698 -10.200 -23.185 1.00 93.19 176 VAL A CA 1
ATOM 1388 C C . VAL A 1 176 ? 5.050 -8.756 -23.519 1.00 93.19 176 VAL A C 1
ATOM 1390 O O . VAL A 1 176 ? 4.301 -7.839 -23.187 1.00 93.19 176 VAL A O 1
ATOM 1393 N N . GLY A 1 177 ? 6.201 -8.542 -24.151 1.00 92.50 177 GLY A N 1
ATOM 1394 C CA . GLY A 1 177 ? 6.602 -7.228 -24.657 1.00 92.50 177 GLY A CA 1
ATOM 1395 C C . GLY A 1 177 ? 5.845 -6.860 -25.930 1.00 92.50 177 GLY A C 1
ATOM 1396 O O . GLY A 1 177 ? 5.268 -7.722 -26.593 1.00 92.50 177 GLY A O 1
ATOM 1397 N N . ASN A 1 178 ? 5.845 -5.581 -26.287 1.00 92.25 178 ASN A N 1
ATOM 1398 C CA . ASN A 1 178 ? 5.407 -5.152 -27.614 1.00 92.25 178 ASN A CA 1
ATOM 1399 C C . ASN A 1 178 ? 6.530 -5.359 -28.654 1.00 92.25 178 ASN A C 1
ATOM 1401 O O . ASN A 1 178 ? 7.586 -5.914 -28.358 1.00 92.25 178 ASN A O 1
ATOM 1405 N N . ASN A 1 179 ? 6.299 -4.885 -29.880 1.00 89.94 179 ASN A N 1
ATOM 1406 C CA . ASN A 1 179 ? 7.261 -4.976 -30.983 1.00 89.94 179 ASN A CA 1
ATOM 1407 C C . ASN A 1 179 ? 8.291 -3.826 -30.996 1.00 89.94 179 ASN A C 1
ATOM 1409 O O . ASN A 1 179 ? 8.911 -3.588 -32.028 1.00 89.94 179 ASN A O 1
ATOM 1413 N N . GLN A 1 180 ? 8.423 -3.054 -29.913 1.00 90.00 180 GLN A N 1
ATOM 1414 C CA . GLN A 1 180 ? 9.421 -1.983 -29.843 1.00 90.00 180 GLN A CA 1
ATOM 1415 C C . GLN A 1 180 ? 10.798 -2.570 -29.539 1.00 90.00 180 GLN A C 1
ATOM 1417 O O . GLN A 1 180 ? 10.911 -3.571 -28.832 1.00 90.00 180 GLN A O 1
ATOM 1422 N N . GLU A 1 181 ? 11.847 -1.916 -30.033 1.00 85.75 181 GLU A N 1
ATOM 1423 C CA . GLU A 1 181 ? 13.205 -2.209 -29.585 1.00 85.75 181 GLU A CA 1
ATOM 1424 C C . GLU A 1 181 ? 13.346 -1.857 -28.100 1.00 85.75 181 GLU A C 1
ATOM 1426 O O . GLU A 1 181 ? 12.809 -0.860 -27.609 1.00 85.75 181 GLU A O 1
ATOM 1431 N N . SER A 1 182 ? 14.047 -2.710 -27.366 1.00 85.12 182 SER A N 1
ATOM 1432 C CA . SER A 1 182 ? 14.292 -2.541 -25.939 1.00 85.12 182 SER A CA 1
ATOM 1433 C C . SER A 1 182 ? 15.654 -3.109 -25.605 1.00 85.12 182 SER A C 1
ATOM 1435 O O . SER A 1 182 ? 15.962 -4.179 -26.109 1.00 85.12 182 SER A O 1
ATOM 1437 N N . ASP A 1 183 ? 16.402 -2.446 -24.729 1.00 85.81 183 ASP A N 1
ATOM 1438 C CA . ASP A 1 183 ? 17.721 -2.889 -24.280 1.00 85.81 183 ASP A CA 1
ATOM 1439 C C . ASP A 1 183 ? 17.721 -3.127 -22.766 1.00 85.81 183 ASP A C 1
ATOM 1441 O O . ASP A 1 183 ? 17.106 -2.386 -21.992 1.00 85.81 183 ASP A O 1
ATOM 1445 N N . VAL A 1 184 ? 18.427 -4.176 -22.350 1.00 87.19 184 VAL A N 1
ATOM 1446 C CA . VAL A 1 184 ? 18.654 -4.528 -20.941 1.00 87.19 184 VAL A CA 1
ATOM 1447 C C . VAL A 1 184 ? 20.116 -4.377 -20.521 1.00 87.19 184 VAL A C 1
ATOM 1449 O O . VAL A 1 184 ? 20.416 -4.492 -19.333 1.00 87.19 184 VAL A O 1
ATOM 1452 N N . SER A 1 185 ? 21.029 -4.132 -21.466 1.00 84.56 185 SER A N 1
ATOM 1453 C CA . SER A 1 185 ? 22.464 -4.011 -21.198 1.00 84.56 185 SER A CA 1
ATOM 1454 C C . SER A 1 185 ? 22.838 -2.669 -20.568 1.00 84.56 185 SER A C 1
ATOM 1456 O O . SER A 1 185 ? 23.793 -2.599 -19.792 1.00 84.56 185 SER A O 1
ATOM 1458 N N . GLY A 1 186 ? 22.089 -1.606 -20.881 1.00 76.31 186 GLY A N 1
ATOM 1459 C CA . GLY A 1 186 ? 22.387 -0.248 -20.432 1.00 76.31 186 GLY A CA 1
ATOM 1460 C C . GLY A 1 186 ? 23.673 0.319 -21.041 1.00 76.31 186 GLY A C 1
ATOM 1461 O O . GLY A 1 186 ? 24.204 1.310 -20.535 1.00 76.31 186 GLY A O 1
ATOM 1462 N N . VAL A 1 187 ? 24.198 -0.303 -22.102 1.00 77.62 187 VAL A N 1
ATOM 1463 C CA . VAL A 1 187 ? 25.402 0.145 -22.808 1.00 77.62 187 VAL A CA 1
ATOM 1464 C C . VAL A 1 187 ? 25.010 1.182 -23.857 1.00 77.62 187 VAL A C 1
ATOM 1466 O O . VAL A 1 187 ? 24.066 0.989 -24.611 1.00 77.62 187 VAL A O 1
ATOM 1469 N N . GLY A 1 188 ? 25.750 2.292 -23.921 1.00 71.12 188 GLY A N 1
ATOM 1470 C CA . GLY A 1 188 ? 25.505 3.333 -24.926 1.00 71.12 188 GLY A CA 1
ATOM 1471 C C . GLY A 1 188 ? 24.265 4.191 -24.658 1.00 71.12 188 GLY A C 1
ATOM 1472 O O . GLY A 1 188 ? 23.731 4.792 -25.584 1.00 71.12 188 GLY A O 1
ATOM 1473 N N . VAL A 1 189 ? 23.796 4.267 -23.406 1.00 74.25 189 VAL A N 1
ATOM 1474 C CA . VAL A 1 189 ? 22.685 5.158 -23.038 1.00 74.25 189 VAL A CA 1
ATOM 1475 C C . VAL A 1 189 ? 23.123 6.616 -23.182 1.00 74.25 189 VAL A C 1
ATOM 1477 O O . VAL A 1 189 ? 23.909 7.125 -22.380 1.00 74.25 189 VAL A O 1
ATOM 1480 N N . GLU A 1 190 ? 22.577 7.299 -24.183 1.00 74.62 190 GLU A N 1
ATOM 1481 C CA . GLU A 1 190 ? 22.765 8.732 -24.397 1.00 74.62 190 GLU A CA 1
ATOM 1482 C C . GLU A 1 190 ? 21.599 9.551 -23.815 1.00 74.62 190 GLU A C 1
ATOM 1484 O O . GLU A 1 190 ? 20.447 9.116 -23.763 1.00 74.62 190 GLU A O 1
ATOM 1489 N N . GLY A 1 191 ? 21.886 10.780 -23.380 1.00 82.12 191 GLY A N 1
ATOM 1490 C CA . GLY A 1 191 ? 20.870 11.730 -22.925 1.00 82.12 191 GLY A CA 1
ATOM 1491 C C . GLY A 1 191 ? 20.566 11.689 -21.423 1.00 82.12 191 GLY A C 1
ATOM 1492 O O . GLY A 1 191 ? 21.453 11.537 -20.583 1.00 82.12 191 GLY A O 1
ATOM 1493 N N . LYS A 1 192 ? 19.303 11.950 -21.058 1.00 84.75 192 LYS A N 1
ATOM 1494 C CA . LYS A 1 192 ? 18.880 12.087 -19.653 1.00 84.75 192 LYS A CA 1
ATOM 1495 C C . LYS A 1 192 ? 18.678 10.713 -19.021 1.00 84.75 192 LYS A C 1
ATOM 1497 O O . LYS A 1 192 ? 17.766 9.988 -19.401 1.00 84.75 192 LYS A O 1
ATOM 1502 N N . VAL A 1 193 ? 19.470 10.408 -17.998 1.00 87.56 193 VAL A N 1
ATOM 1503 C CA . VAL A 1 193 ? 19.412 9.132 -17.274 1.00 87.56 193 VAL A CA 1
ATOM 1504 C C . VAL A 1 193 ? 18.673 9.297 -15.948 1.00 87.56 193 VAL A C 1
ATOM 1506 O O . VAL A 1 193 ? 18.950 10.223 -15.184 1.00 87.56 193 VAL A O 1
ATOM 1509 N N . ALA A 1 194 ? 17.763 8.370 -15.648 1.00 90.06 194 ALA A N 1
ATOM 1510 C CA . ALA A 1 194 ? 17.169 8.221 -14.323 1.00 90.06 194 ALA A CA 1
ATOM 1511 C C . ALA A 1 194 ? 17.847 7.059 -13.584 1.00 90.06 194 ALA A C 1
ATOM 1513 O O . ALA A 1 194 ? 17.849 5.929 -14.068 1.00 90.06 194 ALA A O 1
ATOM 1514 N N . ARG A 1 195 ? 18.416 7.332 -12.405 1.00 88.44 195 ARG A N 1
ATOM 1515 C CA . ARG A 1 195 ? 19.025 6.317 -11.530 1.00 88.44 195 ARG A CA 1
ATOM 1516 C C . ARG A 1 195 ? 18.058 5.980 -10.403 1.00 88.44 195 ARG A C 1
ATOM 1518 O O . ARG A 1 195 ? 17.649 6.868 -9.656 1.00 88.44 195 ARG A O 1
ATOM 1525 N N . LEU A 1 196 ? 17.668 4.710 -10.302 1.00 89.38 196 LEU A N 1
ATOM 1526 C CA . LEU A 1 196 ? 16.757 4.230 -9.267 1.00 89.38 196 LEU A CA 1
ATOM 1527 C C . LEU A 1 196 ? 17.548 3.560 -8.144 1.00 89.38 196 LEU A C 1
ATOM 1529 O O . LEU A 1 196 ? 18.179 2.526 -8.346 1.00 89.38 196 LEU A O 1
ATOM 1533 N N . CYS A 1 197 ? 17.462 4.127 -6.944 1.00 89.38 197 CYS A N 1
ATOM 1534 C CA . CYS A 1 197 ? 18.219 3.663 -5.787 1.00 89.38 197 CYS A CA 1
ATOM 1535 C C . CYS A 1 197 ? 17.286 3.181 -4.675 1.00 89.38 197 CYS A C 1
ATOM 1537 O O . CYS A 1 197 ? 16.248 3.783 -4.403 1.00 89.38 197 CYS A O 1
ATOM 1539 N N . ARG A 1 198 ? 17.685 2.114 -3.971 1.00 86.19 198 ARG A N 1
ATOM 1540 C CA . ARG A 1 198 ? 16.906 1.566 -2.847 1.00 86.19 198 ARG A CA 1
ATOM 1541 C C . ARG A 1 198 ? 17.013 2.405 -1.573 1.00 86.19 198 ARG A C 1
ATOM 1543 O O . ARG A 1 198 ? 16.107 2.373 -0.742 1.00 86.19 198 ARG A O 1
ATOM 1550 N N . THR A 1 199 ? 18.131 3.101 -1.373 1.00 87.69 199 THR A N 1
ATOM 1551 C CA . THR A 1 199 ? 18.407 3.837 -0.134 1.00 87.69 199 THR A CA 1
ATOM 1552 C C . THR A 1 199 ? 18.841 5.266 -0.421 1.00 87.69 199 THR A C 1
ATOM 1554 O O . THR A 1 199 ? 19.465 5.535 -1.444 1.00 87.69 199 THR A O 1
ATOM 1557 N N . ASN A 1 200 ? 18.564 6.172 0.524 1.00 88.06 200 ASN A N 1
ATOM 1558 C CA . ASN A 1 200 ? 19.040 7.553 0.441 1.00 88.06 200 ASN A CA 1
ATOM 1559 C C . ASN A 1 200 ? 20.568 7.618 0.375 1.00 88.06 200 ASN A C 1
ATOM 1561 O O . ASN A 1 200 ? 21.093 8.468 -0.327 1.00 88.06 200 ASN A O 1
ATOM 1565 N N . GLN A 1 201 ? 21.272 6.721 1.072 1.00 90.00 201 GLN A N 1
ATOM 1566 C CA . GLN A 1 201 ? 22.730 6.650 1.010 1.00 90.00 201 GLN A CA 1
ATOM 1567 C C . GLN A 1 201 ? 23.201 6.431 -0.432 1.00 90.00 201 GLN A C 1
ATOM 1569 O O . GLN A 1 201 ? 23.984 7.227 -0.931 1.00 90.00 201 GLN A O 1
ATOM 1574 N N . THR A 1 202 ? 22.638 5.441 -1.128 1.00 90.56 202 THR A N 1
ATOM 1575 C CA . THR A 1 202 ? 22.975 5.162 -2.532 1.00 90.56 202 THR A CA 1
ATOM 1576 C C . THR A 1 202 ? 22.594 6.320 -3.459 1.00 90.56 202 THR A C 1
ATOM 1578 O O . THR A 1 202 ? 23.315 6.602 -4.404 1.00 90.56 202 THR A O 1
ATOM 1581 N N . VAL A 1 203 ? 21.493 7.036 -3.186 1.00 91.69 203 VAL A N 1
ATOM 1582 C CA . VAL A 1 203 ? 21.155 8.269 -3.928 1.00 91.69 203 VAL A CA 1
ATOM 1583 C C . VAL A 1 203 ? 22.261 9.317 -3.784 1.00 91.69 203 VAL A C 1
ATOM 1585 O O . VAL A 1 203 ? 22.640 9.940 -4.772 1.00 91.69 203 VAL A O 1
ATOM 1588 N N . PHE A 1 204 ? 22.773 9.524 -2.567 1.00 90.06 204 PHE A N 1
ATOM 1589 C CA . PHE A 1 204 ? 23.855 10.478 -2.321 1.00 90.06 204 PHE A CA 1
ATOM 1590 C C . PHE A 1 204 ? 25.177 10.025 -2.943 1.00 90.06 204 PHE A C 1
ATOM 1592 O O . PHE A 1 204 ? 25.850 10.842 -3.560 1.00 90.06 204 PHE A O 1
ATOM 1599 N N . GLU A 1 205 ? 25.532 8.746 -2.818 1.00 90.56 205 GLU A N 1
ATOM 1600 C CA . GLU A 1 205 ? 26.730 8.173 -3.443 1.00 90.56 205 GLU A CA 1
ATOM 1601 C C . GLU A 1 205 ? 26.693 8.353 -4.967 1.00 90.56 205 GLU A C 1
ATOM 1603 O O . GLU A 1 205 ? 27.633 8.901 -5.542 1.00 90.56 205 GLU A O 1
ATOM 1608 N N . ASP A 1 206 ? 25.578 8.002 -5.617 1.00 89.69 206 ASP A N 1
ATOM 1609 C CA . ASP A 1 206 ? 25.398 8.196 -7.059 1.00 89.69 206 ASP A CA 1
ATOM 1610 C C . ASP A 1 206 ? 25.442 9.676 -7.454 1.00 89.69 206 ASP A C 1
ATOM 1612 O O . ASP A 1 206 ? 26.062 10.034 -8.455 1.00 89.69 206 ASP A O 1
ATOM 1616 N N . ALA A 1 207 ? 24.815 10.556 -6.668 1.00 90.06 207 ALA A N 1
ATOM 1617 C CA . ALA A 1 207 ? 24.859 11.995 -6.901 1.00 90.06 207 ALA A CA 1
ATOM 1618 C C . ALA A 1 207 ? 26.295 12.535 -6.855 1.00 90.06 207 ALA A C 1
ATOM 1620 O O . ALA A 1 207 ? 26.687 13.289 -7.745 1.00 90.06 207 ALA A O 1
ATOM 1621 N N . VAL A 1 208 ? 27.089 12.135 -5.858 1.00 89.69 208 VAL A N 1
ATOM 1622 C CA . VAL A 1 208 ? 28.504 12.519 -5.750 1.00 89.69 208 VAL A CA 1
ATOM 1623 C C . VAL A 1 208 ? 29.298 11.979 -6.937 1.00 89.69 208 VAL A C 1
ATOM 1625 O O . VAL A 1 208 ? 30.001 12.745 -7.585 1.00 89.69 208 VAL A O 1
ATOM 1628 N N . ASN A 1 209 ? 29.132 10.703 -7.288 1.00 87.31 209 ASN A N 1
ATOM 1629 C CA . ASN A 1 209 ? 29.846 10.088 -8.411 1.00 87.31 209 ASN A CA 1
ATOM 1630 C C . ASN A 1 209 ? 29.576 10.803 -9.746 1.00 87.31 209 ASN A C 1
ATOM 1632 O O . ASN A 1 209 ? 30.485 10.997 -10.546 1.00 87.31 209 ASN A O 1
ATOM 1636 N N . VAL A 1 210 ? 28.330 11.217 -9.986 1.00 86.69 210 VAL A N 1
ATOM 1637 C CA . VAL A 1 210 ? 27.917 11.876 -11.236 1.00 86.69 210 VAL A CA 1
ATOM 1638 C C . VAL A 1 210 ? 28.288 13.367 -11.269 1.00 86.69 210 VAL A C 1
ATOM 1640 O O . VAL A 1 210 ? 28.446 13.946 -12.344 1.00 86.69 210 VAL A O 1
ATOM 1643 N N . THR A 1 211 ? 28.434 14.006 -10.107 1.00 88.38 211 THR A N 1
ATOM 1644 C CA . THR A 1 211 ? 28.808 15.429 -10.000 1.00 88.38 211 THR A CA 1
ATOM 1645 C C . THR A 1 211 ? 30.304 15.653 -9.787 1.00 88.38 211 THR A C 1
ATOM 1647 O O . THR A 1 211 ? 30.775 16.762 -10.008 1.00 88.38 211 THR A O 1
ATOM 1650 N N . GLY A 1 212 ? 31.054 14.627 -9.380 1.00 80.69 212 GLY A N 1
ATOM 1651 C CA . GLY A 1 212 ? 32.473 14.723 -9.030 1.00 80.69 212 GLY A CA 1
ATOM 1652 C C . GLY A 1 212 ? 33.461 14.602 -10.195 1.00 80.69 212 GLY A C 1
ATOM 1653 O O . GLY A 1 212 ? 34.661 14.676 -9.951 1.00 80.69 212 GLY A O 1
ATOM 1654 N N . GLY A 1 213 ? 32.994 14.384 -11.429 1.00 73.69 213 GLY A N 1
ATOM 1655 C CA . GLY A 1 213 ? 33.849 14.298 -12.622 1.00 73.69 213 GLY A CA 1
ATOM 1656 C C . GLY A 1 213 ? 34.170 15.657 -13.262 1.00 73.69 213 GLY A C 1
ATOM 1657 O O . GLY A 1 213 ? 33.610 16.683 -12.883 1.00 73.69 213 GLY A O 1
ATOM 1658 N N . ASP A 1 214 ? 35.017 15.646 -14.298 1.00 67.81 214 ASP A N 1
ATOM 1659 C CA . ASP A 1 214 ? 35.511 16.846 -15.007 1.00 67.81 214 ASP A CA 1
ATOM 1660 C C . ASP A 1 214 ? 34.407 17.705 -15.657 1.00 67.81 214 ASP A C 1
ATOM 1662 O O . ASP A 1 214 ? 34.615 18.869 -15.993 1.00 67.81 214 ASP A O 1
ATOM 1666 N N . SER A 1 215 ? 33.213 17.139 -15.848 1.00 75.94 215 SER A N 1
ATOM 1667 C CA . SER A 1 215 ? 32.014 17.835 -16.323 1.00 75.94 215 SER A CA 1
ATOM 1668 C C . SER A 1 215 ? 30.841 17.532 -15.385 1.00 75.94 215 SER A C 1
ATOM 1670 O O . SER A 1 215 ? 30.140 16.537 -15.587 1.00 75.94 215 SER A O 1
ATOM 1672 N N . PRO A 1 216 ? 30.622 18.349 -14.339 1.00 75.69 216 PRO A N 1
ATOM 1673 C CA . PRO A 1 216 ? 29.605 18.078 -13.331 1.00 75.69 216 PRO A CA 1
ATOM 1674 C C . PRO A 1 216 ? 28.204 18.107 -13.949 1.00 75.69 216 PRO A C 1
ATOM 1676 O O . PRO A 1 216 ? 27.759 19.128 -14.482 1.00 75.69 216 PRO A O 1
ATOM 1679 N N . ALA A 1 217 ? 27.481 16.989 -13.867 1.00 82.12 217 ALA A N 1
ATOM 1680 C CA . ALA A 1 217 ? 26.131 16.922 -14.409 1.00 82.12 217 ALA A CA 1
ATOM 1681 C C . ALA A 1 217 ? 25.124 17.647 -13.503 1.00 82.12 217 ALA A C 1
ATOM 1683 O O . ALA A 1 217 ? 25.194 17.596 -12.272 1.00 82.12 217 ALA A O 1
ATOM 1684 N N . LYS A 1 218 ? 24.109 18.269 -14.110 1.00 86.81 218 LYS A N 1
ATOM 1685 C CA . LYS A 1 218 ? 22.956 18.782 -13.366 1.00 86.81 218 LYS A CA 1
ATOM 1686 C C . LYS A 1 218 ? 22.077 17.613 -12.924 1.00 86.81 218 LYS A C 1
ATOM 1688 O O . LYS A 1 218 ? 21.475 16.940 -13.759 1.00 86.81 218 LYS A O 1
ATOM 1693 N N . ILE A 1 219 ? 21.965 17.410 -11.615 1.00 89.75 219 ILE A N 1
ATOM 1694 C CA . ILE A 1 219 ? 21.143 16.348 -11.029 1.00 89.75 219 ILE A CA 1
ATOM 1695 C C . ILE A 1 219 ? 19.834 16.894 -10.450 1.00 89.75 219 ILE A C 1
ATOM 1697 O O . ILE A 1 219 ? 19.758 18.028 -9.977 1.00 89.75 219 ILE A O 1
ATOM 1701 N N . HIS A 1 220 ? 18.801 16.055 -10.463 1.00 89.50 220 HIS A N 1
ATOM 1702 C CA . HIS A 1 220 ? 17.526 16.300 -9.798 1.00 89.50 220 HIS A CA 1
ATOM 1703 C C . HIS A 1 220 ? 17.213 15.101 -8.905 1.00 89.50 220 HIS A C 1
ATOM 1705 O O . HIS A 1 220 ? 17.233 13.965 -9.374 1.00 89.50 220 HIS A O 1
ATOM 1711 N N . LEU A 1 221 ? 16.931 15.350 -7.625 1.00 88.44 221 LEU A N 1
ATOM 1712 C CA . LEU A 1 221 ? 16.582 14.299 -6.673 1.00 88.44 221 LEU A CA 1
ATOM 1713 C C . LEU A 1 221 ? 15.067 14.241 -6.500 1.00 88.44 221 LEU A C 1
ATOM 1715 O O . LEU A 1 221 ? 14.434 15.231 -6.131 1.00 88.44 221 LEU A O 1
ATOM 1719 N N . LEU A 1 222 ? 14.501 13.064 -6.743 1.00 83.25 222 LEU A N 1
ATOM 1720 C CA . LEU A 1 222 ? 13.100 12.757 -6.490 1.00 83.25 222 LEU A CA 1
ATOM 1721 C C . LEU A 1 222 ? 13.043 11.720 -5.374 1.00 83.25 222 LEU A C 1
ATOM 1723 O O . LEU A 1 222 ? 13.673 10.669 -5.456 1.00 83.25 222 LEU A O 1
ATOM 1727 N N . GLY A 1 223 ? 12.300 12.025 -4.316 1.00 69.44 223 GLY A N 1
ATOM 1728 C CA . GLY A 1 223 ? 12.134 11.127 -3.185 1.00 69.44 223 GLY A CA 1
ATOM 1729 C C . GLY A 1 223 ? 10.751 11.271 -2.577 1.00 69.44 223 GLY A C 1
ATOM 1730 O O . GLY A 1 223 ? 10.196 12.367 -2.503 1.00 69.44 223 GLY A O 1
ATOM 1731 N N . VAL A 1 224 ? 10.199 10.157 -2.106 1.00 57.06 224 VAL A N 1
ATOM 1732 C CA . VAL A 1 224 ? 8.972 10.165 -1.310 1.00 57.06 224 VAL A CA 1
ATOM 1733 C C . VAL A 1 224 ? 9.368 10.509 0.125 1.00 57.06 224 VAL A C 1
ATOM 1735 O O . VAL A 1 224 ? 10.034 9.728 0.806 1.00 57.06 224 VAL A O 1
ATOM 1738 N N . SER A 1 225 ? 9.015 11.712 0.587 1.00 42.75 225 SER A N 1
ATOM 1739 C CA . SER A 1 225 ? 9.320 12.137 1.955 1.00 42.75 225 SER A CA 1
ATOM 1740 C C . SER A 1 225 ? 8.485 11.336 2.950 1.00 42.75 225 SER A C 1
ATOM 1742 O O . SER A 1 225 ? 7.300 11.592 3.151 1.00 42.75 225 SER A O 1
ATOM 1744 N N . VAL A 1 226 ? 9.115 10.372 3.616 1.00 47.09 226 VAL A N 1
ATOM 1745 C CA . VAL A 1 226 ? 8.566 9.775 4.832 1.00 47.09 226 VAL A CA 1
ATOM 1746 C C . VAL A 1 226 ? 9.017 10.655 5.989 1.00 47.09 226 VAL A C 1
ATOM 1748 O O . VAL A 1 226 ? 10.181 10.608 6.396 1.00 47.09 226 VAL A O 1
ATOM 1751 N N . ARG A 1 227 ? 8.106 11.468 6.541 1.00 35.16 227 ARG A N 1
ATOM 1752 C CA . ARG A 1 227 ? 8.335 12.141 7.827 1.00 35.16 227 ARG A CA 1
ATOM 1753 C C . ARG A 1 227 ? 8.511 11.072 8.908 1.00 35.16 227 ARG A C 1
ATOM 1755 O O . ARG A 1 227 ? 7.556 10.659 9.555 1.00 35.16 227 ARG A O 1
ATOM 1762 N N . ARG A 1 228 ? 9.745 10.619 9.132 1.00 37.66 228 ARG A N 1
ATOM 1763 C CA . ARG A 1 228 ? 10.109 10.006 10.411 1.00 37.66 228 ARG A CA 1
ATOM 1764 C C . ARG A 1 228 ? 10.025 11.117 11.464 1.00 37.66 228 ARG A C 1
ATOM 1766 O O . ARG A 1 228 ? 10.540 12.205 11.195 1.00 37.66 228 ARG A O 1
ATOM 1773 N N . PRO A 1 229 ? 9.384 10.900 12.626 1.00 32.75 229 PRO A N 1
ATOM 1774 C CA . PRO A 1 229 ? 9.422 11.888 13.695 1.00 32.75 229 PRO A CA 1
ATOM 1775 C C . PRO A 1 229 ? 10.891 12.192 14.000 1.00 32.75 229 PRO A C 1
ATOM 1777 O O . PRO A 1 229 ? 11.691 11.268 14.183 1.00 32.75 229 PRO A O 1
ATOM 1780 N N . ARG A 1 230 ? 11.248 13.484 13.959 1.00 26.64 230 ARG A N 1
ATOM 1781 C CA . ARG A 1 230 ? 12.580 13.956 14.343 1.00 26.64 230 ARG A CA 1
ATOM 1782 C C . ARG A 1 230 ? 12.870 13.386 15.729 1.00 26.64 230 ARG A C 1
ATOM 1784 O O . ARG A 1 230 ? 12.059 13.557 16.637 1.00 26.64 230 ARG A O 1
ATOM 1791 N N . LYS A 1 231 ? 13.990 12.674 15.870 1.00 35.09 231 LYS A N 1
ATOM 1792 C CA . LYS A 1 231 ? 14.568 12.459 17.194 1.00 35.09 231 LYS A CA 1
ATOM 1793 C C . LYS A 1 231 ? 14.917 13.855 17.714 1.00 35.09 231 LYS A C 1
ATOM 1795 O O . LYS A 1 231 ? 15.659 14.560 17.031 1.00 35.09 231 LYS A O 1
ATOM 1800 N N . GLY A 1 232 ? 14.263 14.260 18.800 1.00 34.88 232 GLY A N 1
ATOM 1801 C CA . GLY A 1 232 ? 14.765 15.338 19.648 1.00 34.88 232 GLY A CA 1
ATOM 1802 C C . GLY A 1 232 ? 16.074 14.915 20.289 1.00 34.88 232 GLY A C 1
ATOM 1803 O O . GLY A 1 232 ? 16.268 13.683 20.437 1.00 34.88 232 GLY A O 1
#

pLDDT: mean 86.87, std 12.3, range [26.64, 97.75]

Radius of gyration: 22.81 Å; Cα contacts (8 Å, |Δi|>4): 261; chains: 1; bounding box: 62×43×61 Å